Protein AF-A0A850LQ12-F1 (afdb_monomer_lite)

Structure (mmCIF, N/CA/C/O backbone):
data_AF-A0A850LQ12-F1
#
_entry.id   AF-A0A850LQ12-F1
#
loop_
_atom_site.group_PDB
_atom_site.id
_atom_site.type_symbol
_atom_site.label_atom_id
_atom_site.label_alt_id
_atom_site.label_comp_id
_atom_site.label_asym_id
_atom_site.label_entity_id
_atom_site.label_seq_id
_atom_site.pdbx_PDB_ins_code
_atom_site.Cartn_x
_atom_site.Cartn_y
_atom_site.Cartn_z
_atom_site.occupancy
_atom_site.B_iso_or_equiv
_atom_site.auth_seq_id
_atom_site.auth_comp_id
_atom_site.auth_asym_id
_atom_site.auth_atom_id
_atom_site.pdbx_PDB_model_num
ATOM 1 N N . MET A 1 1 ? -39.547 5.601 3.102 1.00 46.53 1 MET A N 1
ATOM 2 C CA . MET A 1 1 ? -39.162 6.996 2.769 1.00 46.53 1 MET A CA 1
ATOM 3 C C . MET A 1 1 ? -38.960 7.882 4.004 1.00 46.53 1 MET A C 1
ATOM 5 O O . MET A 1 1 ? -38.100 8.750 3.946 1.00 46.53 1 MET A O 1
ATOM 9 N N . SER A 1 2 ? -39.675 7.663 5.118 1.00 50.72 2 SER A N 1
ATOM 10 C CA . SER A 1 2 ? -39.454 8.388 6.385 1.00 50.72 2 SER A CA 1
ATOM 11 C C . SER A 1 2 ? -38.093 8.090 7.036 1.00 50.72 2 SER A C 1
ATOM 13 O O . SER A 1 2 ? -37.405 9.033 7.410 1.00 50.72 2 SER A O 1
ATOM 15 N N . SER A 1 3 ? -37.638 6.827 7.055 1.00 48.47 3 SER A N 1
ATOM 16 C CA . SER A 1 3 ? -36.372 6.465 7.727 1.00 48.47 3 SER A CA 1
ATOM 17 C C . SER A 1 3 ? -35.117 7.021 7.042 1.00 48.47 3 SER A C 1
ATOM 19 O O . SER A 1 3 ? -34.175 7.420 7.711 1.00 48.47 3 SER A O 1
ATOM 21 N N . ILE A 1 4 ? -35.114 7.132 5.708 1.00 43.56 4 ILE A N 1
ATOM 22 C CA . ILE A 1 4 ? -33.992 7.718 4.947 1.00 43.56 4 ILE A CA 1
ATOM 23 C C . ILE A 1 4 ? -33.877 9.220 5.234 1.00 43.56 4 ILE A C 1
ATOM 25 O O . ILE A 1 4 ? -32.777 9.766 5.316 1.00 43.56 4 ILE A O 1
ATOM 29 N N . ARG A 1 5 ? -35.018 9.898 5.411 1.00 48.81 5 ARG A N 1
ATOM 30 C CA . ARG A 1 5 ? -35.069 11.335 5.694 1.00 48.81 5 ARG A CA 1
ATOM 31 C C . ARG A 1 5 ? -34.611 11.647 7.122 1.00 48.81 5 ARG A C 1
ATOM 33 O O . ARG A 1 5 ? -33.941 12.657 7.317 1.00 48.81 5 ARG A O 1
ATOM 40 N N . GLU A 1 6 ? -34.908 10.763 8.075 1.00 53.16 6 GLU A N 1
ATOM 41 C CA . GLU A 1 6 ? -34.332 10.792 9.425 1.00 53.16 6 GLU A CA 1
ATOM 42 C C . GLU A 1 6 ? -32.831 10.493 9.411 1.00 53.16 6 GLU A C 1
ATOM 44 O O . GLU A 1 6 ? -32.063 11.286 9.939 1.00 53.16 6 GLU A O 1
ATOM 49 N N . SER A 1 7 ? -32.368 9.445 8.721 1.00 45.75 7 SER A N 1
ATOM 50 C CA . SER A 1 7 ? -30.928 9.159 8.626 1.00 45.75 7 SER A CA 1
ATOM 51 C C . SER A 1 7 ? -30.135 10.311 7.997 1.00 45.75 7 SER A C 1
ATOM 53 O O . SER A 1 7 ? -29.039 10.617 8.459 1.00 45.75 7 SER A O 1
ATOM 55 N N . LEU A 1 8 ? -30.690 11.003 6.993 1.00 45.59 8 LEU A N 1
ATOM 56 C CA . LEU A 1 8 ? -30.070 12.178 6.366 1.00 45.59 8 LEU A CA 1
ATOM 57 C C . LEU A 1 8 ? -30.054 13.414 7.276 1.00 45.59 8 LEU A C 1
ATOM 59 O O . LEU A 1 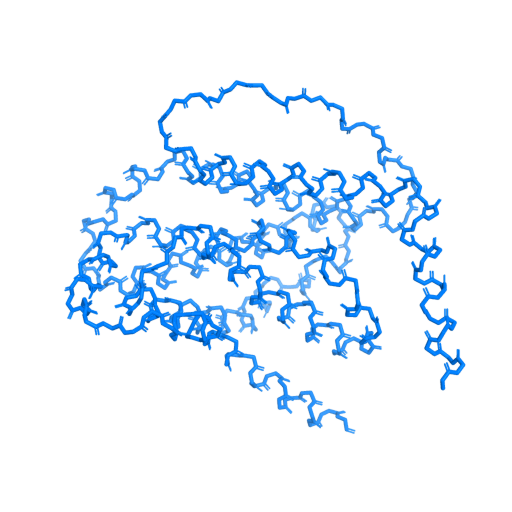8 ? -29.091 14.182 7.236 1.00 45.59 8 LEU A O 1
ATOM 63 N N . SER A 1 9 ? -31.086 13.629 8.097 1.00 50.41 9 SER A N 1
ATOM 64 C CA . SER A 1 9 ? -31.114 14.747 9.048 1.00 50.41 9 SER A CA 1
ATOM 65 C C . SER A 1 9 ? -30.176 14.497 10.233 1.00 50.41 9 SER A C 1
ATOM 67 O O . SER A 1 9 ? -29.461 15.415 10.645 1.00 50.41 9 SER A O 1
ATOM 69 N N . THR A 1 10 ? -30.068 13.249 10.702 1.00 50.94 10 THR A N 1
ATOM 70 C CA . THR A 1 10 ? -29.053 12.817 11.670 1.00 50.94 10 THR A CA 1
ATOM 71 C C . THR A 1 10 ? -27.647 12.973 11.093 1.00 50.94 10 THR A C 1
ATOM 73 O O . THR A 1 10 ? -26.788 13.534 11.765 1.00 50.94 10 THR A O 1
ATOM 76 N N . LEU A 1 11 ? -27.412 12.597 9.828 1.00 44.34 11 LEU A N 1
ATOM 77 C CA . LEU A 1 11 ? -26.125 12.810 9.154 1.00 44.34 11 LEU A CA 1
ATOM 78 C C . LEU A 1 11 ? -25.769 14.291 9.047 1.00 44.34 11 LEU A C 1
ATOM 80 O O . LEU A 1 11 ? -24.647 14.671 9.356 1.00 44.34 11 LEU A O 1
ATOM 84 N N . LYS A 1 12 ? -26.717 15.145 8.653 1.00 49.78 12 LYS A N 1
ATOM 85 C CA . LYS A 1 12 ? -26.485 16.590 8.536 1.00 49.78 12 LYS A CA 1
ATOM 86 C C . LYS A 1 12 ? -26.134 17.211 9.892 1.00 49.78 12 LYS A C 1
ATOM 88 O O . LYS A 1 12 ? -25.220 18.032 9.968 1.00 49.78 12 LYS A O 1
ATOM 93 N N . ASN A 1 13 ? -26.792 16.765 10.962 1.00 52.56 13 ASN A N 1
ATOM 94 C CA . ASN A 1 13 ? -26.479 17.181 12.326 1.00 52.56 13 ASN A CA 1
ATOM 95 C C . ASN A 1 13 ? -25.136 16.612 12.814 1.00 52.56 13 ASN A C 1
ATOM 97 O O . ASN A 1 13 ? -24.391 17.329 13.469 1.00 52.56 13 ASN A O 1
ATOM 101 N N . VAL A 1 14 ? -24.752 15.390 12.446 1.00 50.22 14 VAL A N 1
ATOM 102 C CA . VAL A 1 14 ? -23.438 14.815 12.791 1.00 50.22 14 VAL A CA 1
ATOM 103 C C . VAL A 1 14 ? -22.295 15.502 12.025 1.00 50.22 14 VAL A C 1
ATOM 105 O O . VAL A 1 14 ? -21.273 15.832 12.623 1.00 50.22 14 VAL A O 1
ATOM 108 N N . PHE A 1 15 ? -22.481 15.799 10.735 1.00 41.31 15 PHE A N 1
ATOM 109 C CA . PHE A 1 15 ? -21.446 16.369 9.861 1.00 41.31 15 PHE A CA 1
ATOM 110 C C . PHE A 1 15 ? -21.215 17.872 10.053 1.00 41.31 15 PHE A C 1
ATOM 112 O O . PHE A 1 15 ? -20.077 18.325 9.949 1.00 41.31 15 PHE A O 1
ATOM 119 N N . PHE A 1 16 ? -22.263 18.660 10.320 1.00 48.53 16 PHE A N 1
ATOM 120 C CA . PHE A 1 16 ? -22.156 20.126 10.314 1.00 48.53 16 PHE A CA 1
ATOM 121 C C . PHE A 1 16 ? -22.336 20.798 11.680 1.00 48.53 16 PHE A C 1
ATOM 123 O O . PHE A 1 16 ? -22.064 21.997 11.780 1.00 48.53 16 PHE A O 1
ATOM 130 N N . SER A 1 17 ? -22.741 20.075 12.733 1.00 44.84 17 SER A N 1
ATOM 131 C CA . SER A 1 17 ? -22.976 20.700 14.048 1.00 44.84 17 SER A CA 1
ATOM 132 C C . SER A 1 17 ? -21.768 20.693 14.983 1.00 44.84 17 SER A C 1
ATOM 134 O O . SER A 1 17 ? -21.677 21.556 15.853 1.00 44.84 17 SER A O 1
ATOM 136 N N . THR A 1 18 ? -20.809 19.775 14.813 1.00 53.34 18 THR A N 1
ATOM 137 C CA . THR A 1 18 ? -19.701 19.647 15.768 1.00 53.34 18 THR A CA 1
ATOM 138 C C . THR A 1 18 ? -18.396 20.211 15.216 1.00 53.34 18 THR A C 1
ATOM 140 O O . THR A 1 18 ? -17.877 19.802 14.179 1.00 53.34 18 THR A O 1
ATOM 143 N N . TRP A 1 19 ? -17.822 21.151 15.967 1.00 53.59 19 TRP A N 1
ATOM 144 C CA . TRP A 1 19 ? -16.499 21.749 15.747 1.00 53.59 19 TRP A CA 1
ATOM 145 C C . TRP A 1 19 ? -15.396 20.705 15.463 1.00 53.59 19 TRP A C 1
ATOM 147 O O . TRP A 1 19 ? -14.498 20.942 14.660 1.00 53.59 19 TRP A O 1
ATOM 157 N N . LYS A 1 20 ? -15.533 19.504 16.043 1.00 46.72 20 LYS A N 1
ATOM 158 C CA . LYS A 1 20 ? -14.639 18.347 15.875 1.00 46.72 20 LYS A CA 1
ATOM 159 C C . LYS A 1 20 ? -14.544 17.853 14.420 1.00 46.72 20 LYS A C 1
ATOM 161 O O . LYS A 1 20 ? -13.446 17.569 13.953 1.00 46.72 20 LYS A O 1
ATOM 166 N N . MET A 1 21 ? -15.655 17.826 13.679 1.00 49.28 21 MET A N 1
ATOM 167 C CA . MET A 1 21 ? -15.676 17.397 12.271 1.00 49.28 21 MET A CA 1
ATOM 168 C C . MET A 1 21 ? -15.053 18.430 11.326 1.00 49.28 21 MET A C 1
ATOM 170 O O . MET A 1 21 ? -14.393 18.062 10.361 1.00 49.28 21 MET A O 1
ATOM 174 N N . LYS A 1 22 ? -15.186 19.729 11.630 1.00 52.84 22 LYS A N 1
ATOM 175 C CA . LYS A 1 22 ? -14.524 20.794 10.854 1.00 52.84 22 LYS A CA 1
ATOM 176 C C . LYS A 1 22 ? -13.000 20.715 10.977 1.00 52.84 22 LYS A C 1
ATOM 178 O O . LYS A 1 22 ? -12.302 20.881 9.983 1.00 52.84 22 LYS A O 1
ATOM 183 N N . ILE A 1 23 ? -12.500 20.414 12.176 1.00 55.78 23 ILE A N 1
ATOM 184 C CA . ILE A 1 23 ? -11.066 20.225 12.436 1.00 55.78 23 ILE A CA 1
ATOM 185 C C . ILE A 1 23 ? -10.541 18.960 11.755 1.00 55.78 23 ILE A C 1
ATOM 187 O O . ILE A 1 23 ? -9.481 19.014 11.140 1.00 55.78 23 ILE A O 1
ATOM 191 N N . PHE A 1 24 ? -11.278 17.848 11.817 1.00 48.53 24 PHE A N 1
ATOM 192 C CA . PHE A 1 24 ? -10.888 16.616 11.130 1.00 48.53 24 PHE A CA 1
ATOM 193 C C . PHE A 1 24 ? -10.802 16.819 9.613 1.00 48.53 24 PHE A C 1
ATOM 195 O O . PHE A 1 24 ? -9.782 16.491 9.019 1.00 48.53 24 PHE A O 1
ATOM 202 N N . SER A 1 25 ? -11.804 17.453 8.996 1.00 47.78 25 SER A N 1
ATOM 203 C CA . SER A 1 25 ? -11.773 17.782 7.565 1.00 47.78 25 SER A CA 1
ATOM 204 C C . SER A 1 25 ? -10.615 18.713 7.201 1.00 47.78 25 SER A C 1
ATOM 206 O O . SER A 1 25 ? -9.985 18.520 6.167 1.00 47.78 25 SER A O 1
ATOM 208 N N . LEU A 1 26 ? -10.291 19.695 8.048 1.00 56.06 26 LEU A N 1
ATOM 209 C CA . LEU A 1 26 ? -9.141 20.577 7.836 1.00 56.06 26 LEU A CA 1
ATOM 210 C C . LEU A 1 26 ? -7.810 19.818 7.947 1.00 56.06 26 LEU A C 1
ATOM 212 O O . LEU A 1 26 ? -6.939 19.994 7.101 1.00 56.06 26 LEU A O 1
ATOM 216 N N . TRP A 1 27 ? -7.663 18.944 8.946 1.00 66.69 27 TRP A N 1
ATOM 217 C CA . TRP A 1 27 ? -6.488 18.083 9.103 1.00 66.69 27 TRP A CA 1
ATOM 218 C C . TRP A 1 27 ? -6.315 17.142 7.914 1.00 66.69 27 TRP A C 1
ATOM 220 O O . TRP A 1 27 ? -5.212 16.991 7.405 1.00 66.69 27 TRP A O 1
ATOM 230 N N . LEU A 1 28 ? -7.413 16.564 7.437 1.00 52.56 28 LEU A N 1
ATOM 231 C CA . LEU A 1 28 ? -7.446 15.672 6.289 1.00 52.56 28 LEU A CA 1
ATOM 232 C C . LEU A 1 28 ? -7.032 16.396 5.004 1.00 52.56 28 LEU A C 1
ATOM 234 O O . LEU A 1 28 ? -6.224 15.879 4.241 1.00 52.56 28 LEU A O 1
ATOM 238 N N . ILE A 1 29 ? -7.528 17.622 4.800 1.00 55.31 29 ILE A N 1
ATOM 239 C CA . ILE A 1 29 ? -7.107 18.495 3.698 1.00 55.31 29 ILE A CA 1
ATOM 240 C C . ILE A 1 29 ? -5.612 18.790 3.803 1.00 55.31 29 ILE A C 1
ATOM 242 O O . ILE A 1 29 ? -4.920 18.703 2.798 1.00 55.31 29 ILE A O 1
ATOM 246 N N . ILE A 1 30 ? -5.096 19.085 4.998 1.00 59.56 30 ILE A N 1
ATOM 247 C CA . ILE A 1 30 ? -3.666 19.341 5.216 1.00 59.56 30 ILE A CA 1
ATOM 248 C C . ILE A 1 30 ? -2.834 18.078 4.974 1.00 59.56 30 ILE A C 1
ATOM 250 O O . ILE A 1 30 ? -1.793 18.168 4.339 1.00 59.56 30 ILE A O 1
ATOM 254 N N . ALA A 1 31 ? -3.276 16.904 5.423 1.00 54.91 31 ALA A N 1
ATOM 255 C CA . ALA A 1 31 ? -2.556 15.646 5.244 1.00 54.91 31 ALA A CA 1
ATOM 256 C C . ALA A 1 31 ? -2.510 15.226 3.765 1.00 54.91 31 ALA A C 1
ATOM 258 O O . ALA A 1 31 ? -1.438 14.913 3.253 1.00 54.91 31 ALA A O 1
ATOM 259 N N . VAL A 1 32 ? -3.638 15.338 3.054 1.00 52.44 32 VAL A N 1
ATOM 260 C CA . VAL A 1 32 ? -3.708 15.156 1.595 1.00 52.44 32 VAL A CA 1
ATOM 261 C C . VAL A 1 32 ? -2.850 16.193 0.882 1.00 52.44 32 VAL A C 1
ATOM 263 O O . VAL A 1 32 ? -2.134 15.854 -0.051 1.00 52.44 32 VAL A O 1
ATOM 266 N N . PHE A 1 33 ? -2.882 17.454 1.316 1.00 52.91 33 PHE A N 1
ATOM 267 C CA . PHE A 1 33 ? -2.075 18.518 0.725 1.00 52.91 33 PHE A CA 1
ATOM 268 C C . PHE A 1 33 ? -0.578 18.286 0.950 1.00 52.91 33 PHE A C 1
ATOM 270 O O . PHE A 1 33 ? 0.205 18.474 0.028 1.00 52.91 33 PHE A O 1
ATOM 277 N N . LEU A 1 34 ? -0.171 17.805 2.125 1.00 53.19 34 LEU A N 1
ATOM 278 C CA . LEU A 1 34 ? 1.209 17.421 2.419 1.00 53.19 34 LEU A CA 1
ATOM 279 C C . LEU A 1 34 ? 1.651 16.219 1.577 1.00 53.19 34 LEU A C 1
ATOM 281 O O . LEU A 1 34 ? 2.758 16.231 1.049 1.00 53.19 34 LEU A O 1
ATOM 285 N N . GLU A 1 35 ? 0.797 15.215 1.388 1.00 51.28 35 GLU A N 1
ATOM 286 C CA . GLU A 1 35 ? 1.100 14.060 0.539 1.00 51.28 35 GLU A CA 1
ATOM 287 C C . GLU A 1 35 ? 1.171 14.450 -0.948 1.00 51.28 35 GLU A C 1
ATOM 289 O O . GLU A 1 35 ? 2.097 14.052 -1.654 1.00 51.28 35 GLU A O 1
ATOM 294 N N . VAL A 1 36 ? 0.276 15.326 -1.413 1.00 47.69 36 VAL A N 1
ATOM 295 C CA . VAL A 1 36 ? 0.314 15.918 -2.760 1.00 47.69 36 VAL A CA 1
ATOM 296 C C . VAL A 1 36 ? 1.546 16.805 -2.948 1.00 47.69 36 VAL A C 1
ATOM 298 O O . VAL A 1 36 ? 2.147 16.763 -4.017 1.00 47.69 36 VAL A O 1
ATOM 301 N N . LEU A 1 37 ? 1.981 17.555 -1.932 1.00 50.53 37 LEU A N 1
ATOM 302 C CA . LEU A 1 37 ? 3.234 18.315 -1.967 1.00 50.53 37 LEU A CA 1
ATOM 303 C C . LEU A 1 37 ? 4.456 17.389 -2.022 1.00 50.53 37 LEU A C 1
ATOM 305 O O . LEU A 1 37 ? 5.389 17.660 -2.771 1.00 50.53 37 LEU A O 1
ATOM 309 N N . ILE A 1 38 ? 4.446 16.273 -1.288 1.00 51.00 38 ILE A N 1
ATOM 310 C CA . ILE A 1 38 ? 5.526 15.273 -1.308 1.00 51.00 38 ILE A CA 1
ATOM 311 C C . ILE A 1 38 ? 5.607 14.578 -2.676 1.00 51.00 38 ILE A C 1
ATOM 313 O O . ILE A 1 38 ? 6.704 14.393 -3.203 1.00 51.00 38 ILE A O 1
ATOM 317 N N . ILE A 1 39 ? 4.465 14.226 -3.273 1.00 48.12 39 ILE A N 1
ATOM 318 C CA . ILE A 1 39 ? 4.391 13.543 -4.575 1.00 48.12 39 ILE A CA 1
ATOM 319 C C . ILE A 1 39 ? 4.601 14.524 -5.748 1.00 48.12 39 ILE A C 1
ATOM 321 O O . ILE A 1 39 ? 5.158 14.144 -6.778 1.00 48.12 39 ILE A O 1
ATOM 325 N N . GLY A 1 40 ? 4.181 15.782 -5.598 1.00 39.09 40 GLY A N 1
ATOM 326 C CA . GLY A 1 40 ? 4.247 16.845 -6.606 1.00 39.09 40 GLY A CA 1
ATOM 327 C C . GLY A 1 40 ? 5.556 17.641 -6.631 1.00 39.09 40 GLY A C 1
ATOM 328 O O . GLY A 1 40 ? 5.764 18.427 -7.552 1.00 39.09 40 GLY A O 1
ATOM 329 N N . ALA A 1 41 ? 6.460 17.429 -5.671 1.00 42.34 41 ALA A N 1
ATOM 330 C CA . ALA A 1 41 ? 7.747 18.118 -5.587 1.00 42.34 41 ALA A CA 1
ATOM 331 C C . ALA A 1 41 ? 8.765 17.621 -6.634 1.00 42.34 41 ALA A C 1
ATOM 333 O O . ALA A 1 41 ? 9.802 17.026 -6.319 1.00 42.34 41 ALA A O 1
ATOM 334 N N . SER A 1 42 ? 8.497 17.911 -7.908 1.00 40.62 42 SER A N 1
ATOM 335 C CA . SER A 1 42 ? 9.557 18.125 -8.888 1.00 40.62 42 SER A CA 1
ATOM 336 C C . SER A 1 42 ? 10.189 19.491 -8.600 1.00 40.62 42 SER A C 1
ATOM 338 O O . SER A 1 42 ? 9.480 20.487 -8.572 1.00 40.62 42 SER A O 1
ATOM 340 N N . ARG A 1 43 ? 11.500 19.481 -8.331 1.00 45.34 43 ARG A N 1
ATOM 341 C CA . ARG A 1 43 ? 12.445 20.603 -8.152 1.00 45.34 43 ARG A CA 1
ATOM 342 C C . ARG A 1 43 ? 11.865 22.021 -7.954 1.00 45.34 43 ARG A C 1
ATOM 344 O O . ARG A 1 43 ? 11.419 22.652 -8.902 1.00 45.34 43 ARG A O 1
ATOM 351 N N . ASN A 1 44 ? 12.189 22.543 -6.768 1.00 37.72 44 ASN A N 1
ATOM 352 C CA . ASN A 1 44 ? 12.182 23.937 -6.313 1.00 37.72 44 ASN A CA 1
ATOM 353 C C . ASN A 1 44 ? 10.860 24.436 -5.720 1.00 37.72 44 ASN A C 1
ATOM 355 O O . ASN A 1 44 ? 9.806 24.305 -6.316 1.00 37.72 44 ASN A O 1
ATOM 359 N N . GLU A 1 45 ? 11.003 25.051 -4.541 1.00 36.31 45 GLU A N 1
ATOM 360 C CA . GLU A 1 45 ? 9.970 25.658 -3.689 1.00 36.31 45 GLU A CA 1
ATOM 361 C C . GLU A 1 45 ? 9.230 24.699 -2.741 1.00 36.31 45 GLU A C 1
ATOM 363 O O . GLU A 1 45 ? 8.092 24.297 -2.951 1.00 36.31 45 GLU A O 1
ATOM 368 N N . ILE A 1 46 ? 9.883 24.387 -1.615 1.00 34.81 46 ILE A N 1
ATOM 369 C CA . ILE A 1 46 ? 9.200 23.916 -0.404 1.00 34.81 46 ILE A CA 1
ATOM 370 C C . ILE A 1 46 ? 9.655 24.811 0.746 1.00 34.81 46 ILE A C 1
ATOM 372 O O . ILE A 1 46 ? 10.757 24.646 1.272 1.00 34.81 46 ILE A O 1
ATOM 376 N N . PHE A 1 47 ? 8.811 25.767 1.133 1.00 29.67 47 PHE A N 1
ATOM 377 C CA . PHE A 1 47 ? 8.980 26.506 2.379 1.00 29.67 47 PHE A CA 1
ATOM 378 C C . PHE A 1 47 ? 7.648 26.642 3.129 1.00 29.67 47 PHE A C 1
ATOM 380 O O . PHE A 1 47 ? 6.669 27.153 2.600 1.00 29.67 47 PHE A O 1
ATOM 387 N N . ILE A 1 48 ? 7.714 26.186 4.384 1.00 33.44 48 ILE A N 1
ATOM 388 C CA . ILE A 1 48 ? 6.852 26.396 5.558 1.00 33.44 48 ILE A CA 1
ATOM 389 C C . ILE A 1 48 ? 5.404 25.887 5.519 1.00 33.44 48 ILE A C 1
ATOM 391 O O . ILE A 1 48 ? 4.552 26.339 4.764 1.00 33.44 48 ILE A O 1
ATOM 395 N N . GLY A 1 49 ? 5.111 25.064 6.532 1.00 26.36 49 GLY A N 1
ATOM 396 C CA . GLY A 1 49 ? 3.763 24.811 7.027 1.00 26.36 49 GLY A CA 1
ATOM 397 C C . GLY A 1 49 ? 3.736 24.031 8.343 1.00 26.36 49 GLY A C 1
ATOM 398 O O . GLY A 1 49 ? 3.056 23.017 8.430 1.00 26.36 49 GLY A O 1
ATOM 399 N N . PHE A 1 50 ? 4.491 24.463 9.359 1.00 35.25 50 PHE A N 1
ATOM 400 C CA . PHE A 1 50 ? 4.283 24.026 10.749 1.00 35.25 50 PHE A CA 1
ATOM 401 C C . PHE A 1 50 ? 3.299 25.001 11.413 1.00 35.25 50 PHE A C 1
ATOM 403 O O . PHE A 1 50 ? 3.494 26.202 11.243 1.00 35.25 50 PHE A O 1
ATOM 410 N N . VAL A 1 51 ? 2.293 24.506 12.160 1.00 28.69 51 VAL A N 1
ATOM 411 C CA . VAL A 1 51 ? 1.801 25.031 13.465 1.00 28.69 51 VAL A CA 1
ATOM 412 C C . VAL A 1 51 ? 0.434 24.431 13.878 1.00 28.69 51 VAL A C 1
ATOM 414 O O . VAL A 1 51 ? -0.521 24.401 13.110 1.00 28.69 51 VAL A O 1
ATOM 417 N N . ASN A 1 52 ? 0.382 24.068 15.171 1.00 31.78 52 ASN A N 1
ATOM 418 C CA . ASN A 1 52 ? -0.746 23.794 16.084 1.00 31.78 52 ASN A CA 1
ATOM 419 C C . ASN A 1 52 ? -1.434 22.419 16.080 1.00 31.78 52 ASN A C 1
ATOM 421 O O . ASN A 1 52 ? -2.554 22.244 15.610 1.00 31.78 52 ASN A O 1
ATOM 425 N N . PHE A 1 53 ? -0.795 21.479 16.789 1.00 38.75 53 PHE A N 1
ATOM 426 C CA . PHE A 1 53 ? -1.246 20.101 17.001 1.00 38.75 53 PHE A CA 1
ATOM 427 C C . PHE A 1 53 ? -1.546 19.747 18.480 1.00 38.75 53 PHE A C 1
ATOM 429 O O . PHE A 1 53 ? -1.293 18.633 18.918 1.00 38.75 53 PHE A O 1
ATOM 436 N N . ASN A 1 54 ? -2.075 20.681 19.281 1.00 28.47 54 ASN A N 1
ATOM 437 C CA . ASN A 1 54 ? -2.262 20.478 20.735 1.00 28.47 54 ASN A CA 1
ATOM 438 C C . ASN A 1 54 ? -3.724 20.408 21.226 1.00 28.47 54 ASN A C 1
ATOM 440 O O . ASN A 1 54 ? -3.966 20.510 22.424 1.00 28.47 54 ASN A O 1
ATOM 444 N N . PHE A 1 55 ? -4.723 20.212 20.357 1.00 32.00 55 PHE A N 1
ATOM 445 C CA . PHE A 1 55 ? -6.135 20.381 20.760 1.00 32.00 55 PHE A CA 1
ATOM 446 C C . PHE A 1 55 ? -6.992 19.095 20.861 1.00 32.00 55 PHE A C 1
ATOM 448 O O . PHE A 1 55 ? -8.199 19.189 21.057 1.00 32.00 55 PHE A O 1
ATOM 455 N N . VAL A 1 56 ? -6.420 17.886 20.756 1.00 36.16 56 VAL A N 1
ATOM 456 C CA . VAL A 1 56 ? -7.215 16.631 20.620 1.00 36.16 56 VAL A CA 1
ATOM 457 C C . VAL A 1 56 ? -7.201 15.716 21.870 1.00 36.16 56 VAL A C 1
ATOM 459 O O . VAL A 1 56 ? -7.919 14.721 21.926 1.00 36.16 56 VAL A O 1
ATOM 462 N N . ILE A 1 57 ? -6.484 16.067 22.946 1.00 37.03 57 ILE A N 1
ATOM 463 C CA . ILE A 1 57 ? -6.251 15.175 24.110 1.00 37.03 57 ILE A CA 1
ATOM 464 C C . ILE A 1 57 ? -7.321 15.287 25.225 1.00 37.03 57 ILE A C 1
ATOM 466 O O . ILE A 1 57 ? -6.992 15.472 26.390 1.00 37.03 57 ILE A O 1
ATOM 470 N N . LYS A 1 58 ? -8.626 15.154 24.947 1.00 34.28 58 LYS A N 1
ATOM 471 C CA . LYS A 1 58 ? -9.596 14.952 26.055 1.00 34.28 58 LYS A CA 1
ATOM 472 C C . LYS A 1 58 ? -10.857 14.148 25.694 1.00 34.28 58 LYS A C 1
ATOM 474 O O . LYS A 1 58 ? -11.750 14.729 25.108 1.00 34.28 58 LYS A O 1
ATOM 479 N N . GLU A 1 59 ? -10.884 12.835 25.977 1.00 37.88 59 GLU A N 1
ATOM 480 C CA . GLU A 1 59 ? -12.042 11.932 26.210 1.00 37.88 59 GLU A CA 1
ATOM 481 C C . GLU A 1 59 ? -11.595 10.442 26.231 1.00 37.88 59 GLU A C 1
ATOM 483 O O . GLU A 1 59 ? -11.612 9.706 25.240 1.00 37.88 59 GLU A O 1
ATOM 488 N N . ILE A 1 60 ? -11.151 9.993 27.405 1.00 44.72 60 ILE A N 1
ATOM 489 C CA . ILE A 1 60 ? -10.315 8.805 27.629 1.00 44.72 60 ILE A CA 1
ATOM 490 C C . ILE A 1 60 ? -11.173 7.547 27.861 1.00 44.72 60 ILE A C 1
ATOM 492 O O . ILE A 1 60 ? -11.556 7.230 28.983 1.00 44.72 60 ILE A O 1
ATOM 496 N N . LYS A 1 61 ? -11.486 6.836 26.771 1.00 38.75 61 LYS A N 1
ATOM 497 C CA . LYS A 1 61 ? -11.573 5.354 26.699 1.00 38.75 61 LYS A CA 1
ATOM 498 C C . LYS A 1 61 ? -11.672 4.863 25.247 1.00 38.75 61 LYS A C 1
ATOM 500 O O . LYS A 1 61 ? -11.090 3.844 24.914 1.00 38.75 61 LYS A O 1
ATOM 505 N N . ASN A 1 62 ? -12.298 5.662 24.374 1.00 50.91 62 ASN A N 1
ATOM 506 C CA . ASN A 1 62 ? -12.235 5.532 22.905 1.00 50.91 62 ASN A CA 1
ATOM 507 C C . ASN A 1 62 ? -11.042 6.293 22.281 1.00 50.91 62 ASN A C 1
ATOM 509 O O . ASN A 1 62 ? -10.781 6.173 21.088 1.00 50.91 62 ASN A O 1
ATOM 513 N N . GLN A 1 63 ? -10.313 7.077 23.084 1.00 55.91 63 GLN A N 1
ATOM 514 C CA . GLN A 1 63 ? -9.167 7.876 22.648 1.00 55.91 63 GLN A CA 1
ATOM 515 C C . GLN A 1 63 ? -7.901 7.082 22.399 1.00 55.91 63 GLN A C 1
ATOM 517 O O . GLN A 1 63 ? -7.139 7.457 21.517 1.00 55.91 63 GLN A O 1
ATOM 522 N N . THR A 1 64 ? -7.644 6.029 23.173 1.00 66.69 64 THR A N 1
ATOM 523 C CA . THR A 1 64 ? -6.367 5.323 23.057 1.00 66.69 64 THR A CA 1
ATOM 524 C C . THR A 1 64 ? -6.282 4.635 21.702 1.00 66.69 64 THR A C 1
ATOM 526 O O . THR A 1 64 ? -5.310 4.848 20.997 1.00 66.69 64 THR A O 1
ATOM 529 N N . ASN A 1 65 ? -7.344 3.957 21.255 1.00 68.94 65 ASN A N 1
ATOM 530 C CA . ASN A 1 65 ? -7.376 3.353 19.920 1.00 68.94 65 ASN A CA 1
ATOM 531 C C . ASN A 1 65 ? -7.269 4.405 18.806 1.00 68.94 65 ASN A C 1
ATOM 533 O O . ASN A 1 65 ? -6.526 4.212 17.852 1.00 68.94 65 ASN A O 1
ATOM 537 N N . GLN A 1 66 ? -7.952 5.547 18.940 1.00 69.94 66 GLN A N 1
ATOM 538 C CA . GLN A 1 66 ? -7.848 6.643 17.967 1.00 69.94 66 GLN A CA 1
ATOM 539 C C . GLN A 1 66 ? -6.439 7.246 17.920 1.00 69.94 66 GLN A C 1
ATOM 541 O O . GLN A 1 66 ? -5.934 7.543 16.841 1.00 69.94 66 GLN A O 1
ATOM 546 N N . LEU A 1 67 ? -5.795 7.403 19.078 1.00 73.56 67 LEU A N 1
ATOM 547 C CA . LEU A 1 67 ? -4.422 7.878 19.200 1.00 73.56 67 LEU A CA 1
ATOM 548 C C . LEU A 1 67 ? -3.433 6.867 18.612 1.00 73.56 67 LEU A C 1
ATOM 550 O O . LEU A 1 67 ? -2.525 7.269 17.897 1.00 73.56 67 LEU A O 1
ATOM 554 N N . VAL A 1 68 ? -3.626 5.573 18.869 1.00 83.75 68 VAL A N 1
ATOM 555 C CA . VAL A 1 68 ? -2.800 4.486 18.326 1.00 83.75 68 VAL A CA 1
ATOM 556 C C . VAL A 1 68 ? -2.926 4.450 16.806 1.00 83.75 68 VAL A C 1
ATOM 558 O O . VAL A 1 68 ? -1.903 4.502 16.135 1.00 83.75 68 VAL A O 1
ATOM 561 N N . VAL A 1 69 ? -4.144 4.486 16.247 1.00 80.38 69 VAL A N 1
ATOM 562 C CA . VAL A 1 69 ? -4.358 4.602 14.790 1.00 80.38 69 VAL A CA 1
ATOM 563 C C . VAL A 1 69 ? -3.652 5.840 14.242 1.00 80.38 69 VAL A C 1
ATOM 565 O O . VAL A 1 69 ? -2.910 5.754 13.270 1.00 80.38 69 VAL A O 1
ATOM 568 N N . PHE A 1 70 ? -3.836 6.994 14.881 1.00 80.44 70 PHE A N 1
ATOM 569 C CA . PHE A 1 70 ? -3.218 8.243 14.450 1.00 80.44 70 PHE A CA 1
ATOM 570 C C . PHE A 1 70 ? -1.681 8.178 14.443 1.00 80.44 70 PHE A C 1
ATOM 572 O O . PHE A 1 70 ? -1.049 8.585 13.467 1.00 80.44 70 PHE A O 1
ATOM 579 N N . ILE A 1 71 ? -1.074 7.633 15.501 1.00 82.94 71 ILE A N 1
ATOM 580 C CA . ILE A 1 71 ? 0.376 7.432 15.595 1.00 82.94 71 ILE A CA 1
ATOM 581 C C . ILE A 1 71 ? 0.849 6.464 14.509 1.00 82.94 71 ILE A C 1
ATOM 583 O O . ILE A 1 71 ? 1.830 6.762 13.833 1.00 82.94 71 ILE A O 1
ATOM 587 N N . SER A 1 72 ? 0.142 5.355 14.285 1.00 89.12 72 SER A N 1
ATOM 588 C CA . SER A 1 72 ? 0.461 4.395 13.224 1.00 89.12 72 SER A CA 1
ATOM 589 C C . SER A 1 72 ? 0.440 5.043 11.839 1.00 89.12 72 SER A C 1
ATOM 591 O O . SER A 1 72 ? 1.374 4.862 11.059 1.00 89.12 72 SER A O 1
ATOM 593 N N . VAL A 1 73 ? -0.567 5.873 11.550 1.00 86.12 73 VAL A N 1
ATOM 594 C CA . VAL A 1 73 ? -0.669 6.627 10.289 1.00 86.12 73 VAL A CA 1
ATOM 595 C C . VAL A 1 73 ? 0.501 7.597 10.131 1.00 86.12 73 VAL A C 1
ATOM 597 O O . VAL A 1 73 ? 1.121 7.637 9.068 1.00 86.12 73 VAL A O 1
ATOM 600 N N . ILE A 1 74 ? 0.863 8.337 11.187 1.00 83.19 74 ILE A N 1
ATOM 601 C CA . ILE A 1 74 ? 2.053 9.201 11.173 1.00 83.19 74 ILE A CA 1
ATOM 602 C C . ILE A 1 74 ? 3.313 8.383 10.896 1.00 83.19 74 ILE A C 1
ATOM 604 O O . ILE A 1 74 ? 4.134 8.797 10.082 1.00 83.19 74 ILE A O 1
ATOM 608 N N . LEU A 1 75 ? 3.492 7.239 11.555 1.00 89.19 75 LEU A N 1
ATOM 609 C CA . LEU A 1 75 ? 4.668 6.396 11.359 1.00 89.19 75 LEU A CA 1
ATOM 610 C C . LEU A 1 75 ? 4.735 5.837 9.933 1.00 89.19 75 LEU A C 1
ATOM 612 O O . LEU A 1 75 ? 5.829 5.769 9.371 1.00 89.19 75 LEU A O 1
ATOM 616 N N . CYS A 1 76 ? 3.599 5.519 9.311 1.00 89.56 76 CYS A N 1
ATOM 617 C CA . CYS A 1 76 ? 3.536 5.157 7.892 1.00 89.56 76 CYS A CA 1
ATOM 618 C C . CYS A 1 76 ? 3.952 6.335 6.995 1.00 89.56 76 CYS A C 1
ATOM 620 O O . CYS A 1 76 ? 4.813 6.173 6.129 1.00 89.56 76 CYS A O 1
ATOM 622 N N . ALA A 1 77 ? 3.440 7.542 7.255 1.00 83.50 77 ALA A N 1
ATOM 623 C CA . ALA A 1 77 ? 3.823 8.746 6.515 1.00 83.50 77 ALA A CA 1
ATOM 624 C C . ALA A 1 77 ? 5.321 9.078 6.669 1.00 83.50 77 ALA A C 1
ATOM 626 O O . ALA A 1 77 ? 6.006 9.367 5.686 1.00 83.50 77 ALA A O 1
ATOM 627 N N . ILE A 1 78 ? 5.862 8.975 7.889 1.00 84.44 78 ILE A N 1
ATOM 628 C CA . ILE A 1 78 ? 7.297 9.132 8.169 1.00 84.44 78 ILE A CA 1
ATOM 629 C C . ILE A 1 78 ? 8.098 8.054 7.438 1.00 84.44 78 ILE A C 1
ATOM 631 O O . ILE A 1 78 ? 9.132 8.362 6.849 1.00 84.44 78 ILE A O 1
ATOM 635 N N . SER A 1 79 ? 7.625 6.806 7.423 1.00 90.94 79 SER A N 1
ATOM 636 C CA . SER A 1 79 ? 8.278 5.716 6.692 1.00 90.94 79 SER A CA 1
ATOM 637 C C . SER A 1 79 ? 8.355 6.026 5.201 1.00 90.94 79 SER A C 1
ATOM 639 O O . SER A 1 79 ? 9.417 5.862 4.597 1.00 90.94 79 SER A O 1
ATOM 641 N N . MET A 1 80 ? 7.269 6.541 4.616 1.00 87.38 80 MET A N 1
ATOM 642 C CA . MET A 1 80 ? 7.233 6.968 3.218 1.00 87.38 80 MET A CA 1
ATOM 643 C C . MET A 1 80 ? 8.187 8.133 2.949 1.00 87.38 80 MET A C 1
ATOM 645 O O . MET A 1 80 ? 8.906 8.116 1.949 1.00 87.38 80 MET A O 1
ATOM 649 N N . LEU A 1 81 ? 8.271 9.107 3.860 1.00 82.88 81 LEU A N 1
ATOM 650 C CA . LEU A 1 81 ? 9.235 10.203 3.770 1.00 82.88 81 LEU A CA 1
ATOM 651 C C . LEU A 1 81 ? 10.682 9.695 3.834 1.00 82.88 81 LEU A C 1
ATOM 653 O O . LEU A 1 81 ? 11.508 10.088 3.012 1.00 82.88 81 LEU A O 1
ATOM 657 N N . ILE A 1 82 ? 10.997 8.794 4.768 1.00 86.69 82 ILE A N 1
ATOM 658 C CA . ILE A 1 82 ? 12.326 8.178 4.878 1.00 86.69 82 ILE A CA 1
ATOM 659 C C . ILE A 1 82 ? 12.660 7.439 3.586 1.00 86.69 82 ILE A C 1
ATOM 661 O O . ILE A 1 82 ? 13.727 7.670 3.019 1.00 86.69 82 ILE A O 1
ATOM 665 N N . PHE A 1 83 ? 11.740 6.604 3.090 1.00 90.75 83 PHE A N 1
ATOM 666 C CA . PHE A 1 83 ? 11.885 5.926 1.805 1.00 90.75 83 PHE A CA 1
ATOM 667 C C . PHE A 1 83 ? 12.170 6.930 0.686 1.00 90.75 83 PHE A C 1
ATOM 669 O O . PHE A 1 83 ? 13.119 6.744 -0.075 1.00 90.75 83 PHE A O 1
ATOM 676 N N . TRP A 1 84 ? 11.396 8.016 0.613 1.00 86.56 84 TRP A N 1
ATOM 677 C CA . TRP A 1 84 ? 11.575 9.057 -0.389 1.00 86.56 84 TRP A CA 1
ATOM 678 C C . TRP A 1 84 ? 12.985 9.642 -0.335 1.00 86.56 84 TRP A C 1
ATOM 680 O O . TRP A 1 84 ? 13.641 9.726 -1.371 1.00 86.56 84 TRP A O 1
ATOM 690 N N . LEU A 1 85 ? 13.496 9.977 0.850 1.00 86.38 85 LEU A N 1
ATOM 691 C CA . LEU A 1 85 ? 14.842 10.532 1.017 1.00 86.38 85 LEU A CA 1
ATOM 692 C C . LEU A 1 85 ? 15.948 9.564 0.570 1.00 86.38 85 LEU A C 1
ATOM 694 O O . LEU A 1 85 ? 16.958 10.002 0.023 1.00 86.38 85 LEU A O 1
ATOM 698 N N . ILE A 1 86 ? 15.763 8.253 0.750 1.00 92.81 86 ILE A N 1
ATOM 699 C CA . ILE A 1 86 ? 16.774 7.239 0.399 1.00 92.81 86 ILE A CA 1
ATOM 700 C C . ILE A 1 86 ? 16.548 6.576 -0.969 1.00 92.81 86 ILE A C 1
ATOM 702 O O . ILE A 1 86 ? 17.367 5.748 -1.385 1.00 92.81 86 ILE A O 1
ATOM 706 N N . ARG A 1 87 ? 15.472 6.931 -1.686 1.00 91.06 87 ARG A N 1
ATOM 707 C CA . ARG A 1 87 ? 15.005 6.220 -2.890 1.00 91.06 87 ARG A CA 1
ATOM 708 C C . ARG A 1 87 ? 16.075 6.085 -3.965 1.00 91.06 87 ARG A C 1
ATOM 710 O O . ARG A 1 87 ? 16.248 5.002 -4.502 1.00 91.06 87 ARG A O 1
ATOM 717 N N . GLU A 1 88 ? 16.858 7.131 -4.232 1.00 90.38 88 GLU A N 1
ATOM 718 C CA . GLU A 1 88 ? 17.881 7.097 -5.287 1.00 90.38 88 GLU A CA 1
ATOM 719 C C . GLU A 1 88 ? 18.984 6.075 -4.998 1.00 90.38 88 GLU A C 1
ATOM 721 O O . GLU A 1 88 ? 19.455 5.374 -5.898 1.00 90.38 88 GLU A O 1
ATOM 726 N N . LYS A 1 89 ? 19.391 5.969 -3.727 1.00 94.50 89 LYS A N 1
ATOM 727 C CA . LYS A 1 89 ? 20.377 4.979 -3.287 1.00 94.50 89 LYS A CA 1
ATOM 728 C C . LYS A 1 89 ? 19.806 3.569 -3.426 1.00 94.50 89 LYS A C 1
ATOM 730 O O . LYS A 1 89 ? 20.499 2.690 -3.933 1.00 94.50 89 LYS A O 1
ATOM 735 N N . LEU A 1 90 ? 18.547 3.372 -3.030 1.00 93.31 90 LEU A N 1
ATOM 736 C CA . LEU A 1 90 ? 17.861 2.087 -3.161 1.00 93.31 90 LEU A CA 1
ATOM 737 C C . LEU A 1 90 ? 17.696 1.674 -4.628 1.00 93.31 90 LEU A C 1
ATOM 739 O O . LEU A 1 90 ? 18.074 0.558 -4.976 1.00 93.31 90 LEU A O 1
ATOM 743 N N . THR A 1 91 ? 17.229 2.570 -5.504 1.00 92.62 91 THR A N 1
ATOM 744 C CA . THR A 1 91 ? 17.080 2.299 -6.942 1.00 92.62 91 THR A CA 1
ATOM 745 C C . THR A 1 91 ? 18.408 1.851 -7.552 1.00 92.62 91 THR A C 1
ATOM 747 O O . THR A 1 91 ? 18.460 0.816 -8.213 1.00 92.62 91 THR A O 1
ATOM 750 N N . LYS A 1 92 ? 19.519 2.548 -7.264 1.00 92.50 92 LYS A N 1
ATOM 751 C CA . LYS A 1 92 ? 20.860 2.158 -7.750 1.00 92.50 92 LYS A CA 1
ATOM 752 C C . LYS A 1 92 ? 21.280 0.759 -7.292 1.00 92.50 92 LYS A C 1
ATOM 754 O O . LYS A 1 92 ? 21.952 0.051 -8.040 1.00 92.50 92 LYS A O 1
ATOM 759 N N . SER A 1 93 ? 20.909 0.356 -6.079 1.00 93.69 93 SER A N 1
ATOM 760 C CA . SER A 1 93 ? 21.183 -0.991 -5.569 1.00 93.69 93 SER A CA 1
ATOM 761 C C . SER A 1 93 ? 20.297 -2.056 -6.219 1.00 93.69 93 SER A C 1
ATOM 763 O O . SER A 1 93 ? 20.788 -3.130 -6.554 1.00 93.69 93 SER A O 1
ATOM 765 N N . ILE A 1 94 ? 19.016 -1.760 -6.439 1.00 91.38 94 ILE A N 1
ATOM 766 C CA . ILE A 1 94 ? 18.018 -2.703 -6.968 1.00 91.38 94 ILE A CA 1
ATOM 767 C C . ILE A 1 94 ? 18.186 -2.953 -8.466 1.00 91.38 94 ILE A C 1
ATOM 769 O O . ILE A 1 94 ? 17.941 -4.066 -8.940 1.00 91.38 94 ILE A O 1
ATOM 773 N N . VAL A 1 95 ? 18.646 -1.955 -9.223 1.00 89.19 95 VAL A N 1
ATOM 774 C CA . VAL A 1 95 ? 18.966 -2.123 -10.650 1.00 89.19 95 VAL A CA 1
ATOM 775 C C . VAL A 1 95 ? 20.004 -3.234 -10.849 1.00 89.19 95 VAL A C 1
ATOM 777 O O . VAL A 1 95 ? 19.898 -3.999 -11.800 1.00 89.19 95 VAL A O 1
ATOM 780 N N . LYS A 1 96 ? 20.936 -3.410 -9.901 1.00 91.81 96 LYS A N 1
ATOM 781 C CA . LYS A 1 96 ? 21.959 -4.470 -9.946 1.00 91.81 96 LYS A CA 1
ATOM 782 C C . LYS A 1 96 ? 21.416 -5.878 -9.690 1.00 91.81 96 LYS A C 1
ATOM 784 O O . LYS A 1 96 ? 22.151 -6.844 -9.845 1.00 91.81 96 LYS A O 1
ATOM 789 N N . TRP A 1 97 ? 20.168 -6.021 -9.247 1.00 93.94 97 TRP A N 1
ATOM 790 C CA . TRP A 1 97 ? 19.596 -7.335 -8.963 1.00 93.94 97 TRP A CA 1
ATOM 791 C C . TRP A 1 97 ? 19.180 -8.035 -10.260 1.00 93.94 97 TRP A C 1
ATOM 793 O O . TRP A 1 97 ? 18.323 -7.533 -10.986 1.00 93.94 97 TRP A O 1
ATOM 803 N N . GLU A 1 98 ? 19.677 -9.249 -10.489 1.00 93.50 98 GLU A N 1
ATOM 804 C CA . GLU A 1 98 ? 19.364 -10.097 -11.658 1.00 93.50 98 GLU A CA 1
ATOM 805 C C . GLU A 1 98 ? 17.992 -10.800 -11.568 1.00 93.50 98 GLU A C 1
ATOM 807 O O . GLU A 1 98 ? 17.764 -11.880 -12.114 1.00 93.50 98 GLU A O 1
ATOM 812 N N . LYS A 1 99 ? 17.043 -10.225 -10.825 1.00 95.31 99 LYS A N 1
ATOM 813 C CA . LYS A 1 99 ? 15.678 -10.756 -10.715 1.00 95.31 99 LYS A CA 1
ATOM 814 C C . LYS A 1 99 ? 14.770 -10.113 -11.757 1.00 95.31 99 LYS A C 1
ATOM 816 O O . LYS A 1 99 ? 14.979 -8.971 -12.156 1.00 95.31 99 LYS A O 1
ATOM 821 N N . LYS A 1 100 ? 13.718 -10.832 -12.161 1.00 95.44 100 LYS A N 1
ATOM 822 C CA . LYS A 1 100 ? 12.691 -10.288 -13.062 1.00 95.44 100 LYS A CA 1
ATOM 823 C C . LYS A 1 100 ? 12.076 -9.016 -12.449 1.00 95.44 100 LYS A C 1
ATOM 825 O O . LYS A 1 100 ? 11.802 -9.031 -11.245 1.00 95.44 100 LYS A O 1
ATOM 830 N N . PRO A 1 101 ? 11.798 -7.960 -13.237 1.00 94.75 101 PRO A N 1
ATOM 831 C CA . PRO A 1 101 ? 11.214 -6.717 -12.722 1.00 94.75 101 PRO A CA 1
ATOM 832 C C . PRO A 1 101 ? 9.917 -6.937 -11.936 1.00 94.75 101 PRO A C 1
ATOM 834 O O . PRO A 1 101 ? 9.758 -6.402 -10.843 1.00 94.75 101 PRO A O 1
ATOM 837 N N . SER A 1 102 ? 9.057 -7.843 -12.413 1.00 96.56 102 SER A N 1
ATOM 838 C CA . SER A 1 102 ? 7.829 -8.245 -11.718 1.00 96.56 102 SER A CA 1
ATOM 839 C C . SER A 1 102 ? 8.092 -8.813 -10.322 1.00 96.56 102 SER A C 1
ATOM 841 O O . SER A 1 102 ? 7.362 -8.521 -9.384 1.00 96.56 102 SER A O 1
ATOM 843 N N . THR A 1 103 ? 9.148 -9.615 -10.163 1.00 96.88 103 THR A N 1
ATOM 844 C CA . THR A 1 103 ? 9.528 -10.192 -8.868 1.00 96.88 103 THR A CA 1
ATOM 845 C C . THR A 1 103 ? 10.041 -9.116 -7.922 1.00 96.88 103 THR A C 1
ATOM 847 O O . THR A 1 103 ? 9.690 -9.146 -6.749 1.00 96.88 103 THR A O 1
ATOM 850 N N . LYS A 1 104 ? 10.830 -8.152 -8.419 1.00 96.81 104 LYS A N 1
ATOM 851 C CA . LYS A 1 104 ? 11.274 -7.001 -7.617 1.00 96.81 104 LYS A CA 1
ATOM 852 C C . LYS A 1 104 ? 10.065 -6.192 -7.142 1.00 96.81 104 LYS A C 1
ATOM 854 O O . LYS A 1 104 ? 9.945 -5.938 -5.950 1.00 96.81 104 LYS A O 1
ATOM 859 N N . PHE A 1 105 ? 9.153 -5.855 -8.056 1.00 97.69 105 PHE A N 1
ATOM 860 C CA . PHE A 1 105 ? 7.942 -5.095 -7.747 1.00 97.69 105 PHE A CA 1
ATOM 861 C C . PHE A 1 105 ? 7.090 -5.792 -6.682 1.00 97.69 105 PHE A C 1
ATOM 863 O O . PHE A 1 105 ? 6.753 -5.182 -5.672 1.00 97.69 105 PHE A O 1
ATOM 870 N N . ILE A 1 106 ? 6.794 -7.082 -6.879 1.00 97.94 106 ILE A N 1
ATOM 871 C CA . ILE A 1 106 ? 5.997 -7.866 -5.928 1.00 97.94 106 ILE A CA 1
ATOM 872 C C . ILE A 1 106 ? 6.700 -7.935 -4.573 1.00 97.94 106 ILE A C 1
ATOM 874 O O . ILE A 1 106 ? 6.076 -7.641 -3.564 1.00 97.94 106 ILE A O 1
ATOM 878 N N . LEU A 1 107 ? 8.000 -8.238 -4.540 1.00 97.56 107 LEU A N 1
ATOM 879 C CA . LEU A 1 107 ? 8.756 -8.332 -3.293 1.00 97.56 107 LEU A CA 1
ATOM 880 C C . LEU A 1 107 ? 8.734 -7.021 -2.498 1.00 97.56 107 LEU A C 1
ATOM 882 O O . LEU A 1 107 ? 8.416 -7.040 -1.314 1.00 97.56 107 LEU A O 1
ATOM 886 N N . PHE A 1 108 ? 9.060 -5.889 -3.129 1.00 97.44 108 PHE A N 1
ATOM 887 C CA . PHE A 1 108 ? 9.088 -4.599 -2.432 1.00 97.44 108 PHE A CA 1
ATOM 888 C C . PHE A 1 108 ? 7.696 -4.135 -2.013 1.00 97.44 108 PHE A C 1
ATOM 890 O O . PHE A 1 108 ? 7.558 -3.592 -0.921 1.00 97.44 108 PHE A O 1
ATOM 897 N N . GLY A 1 109 ? 6.667 -4.393 -2.824 1.00 97.38 109 GLY A N 1
ATOM 898 C CA . GLY A 1 109 ? 5.292 -4.120 -2.417 1.00 97.38 109 GLY A CA 1
ATOM 899 C C . GLY A 1 109 ? 4.877 -4.973 -1.223 1.00 97.38 109 GLY A C 1
ATOM 900 O O . GLY A 1 109 ? 4.323 -4.455 -0.262 1.00 97.38 109 GLY A O 1
ATOM 901 N N . SER A 1 110 ? 5.202 -6.269 -1.234 1.00 97.69 110 SER A N 1
ATOM 902 C CA . SER A 1 110 ? 4.864 -7.187 -0.145 1.00 97.69 110 SER A CA 1
ATOM 903 C C . SER A 1 110 ? 5.604 -6.841 1.143 1.00 97.69 110 SER A C 1
ATOM 905 O O . SER A 1 110 ? 5.012 -6.897 2.212 1.00 97.69 110 SER A O 1
ATOM 907 N N . LEU A 1 111 ? 6.871 -6.425 1.057 1.00 97.50 111 LEU A N 1
ATOM 908 C CA . LEU A 1 111 ? 7.597 -5.881 2.207 1.00 97.50 111 LEU A CA 1
ATOM 909 C C . LEU A 1 111 ? 6.953 -4.587 2.725 1.00 97.50 111 LEU A C 1
ATOM 911 O O . LEU A 1 111 ? 6.893 -4.394 3.934 1.00 97.50 111 LEU A O 1
ATOM 915 N N . GLY A 1 112 ? 6.445 -3.734 1.831 1.00 96.81 112 GLY A N 1
ATOM 916 C CA . GLY A 1 112 ? 5.677 -2.545 2.200 1.00 96.81 112 GLY A CA 1
ATOM 917 C C . GLY A 1 112 ? 4.390 -2.885 2.959 1.00 96.81 112 GLY A C 1
ATOM 918 O O . GLY A 1 112 ? 4.135 -2.282 3.995 1.00 96.81 112 GLY A O 1
ATOM 919 N N . ALA A 1 113 ? 3.633 -3.889 2.504 1.00 95.94 113 ALA A N 1
ATOM 920 C CA . ALA A 1 113 ? 2.442 -4.385 3.202 1.00 95.94 113 ALA A CA 1
ATOM 921 C C . ALA A 1 113 ? 2.779 -4.926 4.603 1.00 95.94 113 ALA A C 1
ATOM 923 O O . ALA A 1 113 ? 2.201 -4.488 5.593 1.00 95.94 113 ALA A O 1
ATOM 924 N N . LEU A 1 114 ? 3.787 -5.803 4.707 1.00 96.88 114 LEU A N 1
ATOM 925 C CA . LEU A 1 114 ? 4.259 -6.333 5.994 1.00 96.88 114 LEU A CA 1
ATOM 926 C C . LEU A 1 114 ? 4.683 -5.217 6.956 1.00 96.88 114 LEU A C 1
ATOM 928 O O . LEU A 1 114 ? 4.435 -5.310 8.155 1.00 96.88 114 LEU A O 1
ATOM 932 N N . TRP A 1 115 ? 5.334 -4.175 6.433 1.00 97.38 115 TRP A N 1
ATOM 933 C CA . TRP A 1 115 ? 5.783 -3.032 7.221 1.00 97.38 115 TRP A CA 1
ATOM 934 C C . TRP A 1 115 ? 4.619 -2.214 7.783 1.00 97.38 115 TRP A C 1
ATOM 936 O O . TRP A 1 115 ? 4.658 -1.831 8.951 1.00 97.38 115 TRP A O 1
ATOM 946 N N . VAL A 1 116 ? 3.582 -1.977 6.979 1.00 94.75 116 VAL A N 1
ATOM 947 C CA . VAL A 1 116 ? 2.362 -1.291 7.424 1.00 94.75 116 VAL A CA 1
ATOM 948 C C . VAL A 1 116 ? 1.702 -2.068 8.563 1.00 94.75 116 VAL A C 1
ATOM 950 O O . VAL A 1 116 ? 1.519 -1.511 9.645 1.00 94.75 116 VAL A O 1
ATOM 953 N N . GLU A 1 117 ? 1.448 -3.363 8.373 1.00 95.00 117 GLU A N 1
ATOM 954 C CA . GLU A 1 117 ? 0.843 -4.215 9.409 1.00 95.00 117 GLU A CA 1
ATOM 955 C C . GLU A 1 117 ? 1.702 -4.266 10.677 1.00 95.00 117 GLU A C 1
ATOM 957 O O . GLU A 1 117 ? 1.205 -4.150 11.800 1.00 95.00 117 GLU A O 1
ATOM 962 N N . PHE A 1 118 ? 3.025 -4.365 10.510 1.00 97.12 118 PHE A N 1
ATOM 963 C CA . PHE A 1 118 ? 3.964 -4.325 11.624 1.00 97.12 118 PHE A CA 1
ATOM 964 C C . PHE A 1 118 ? 3.850 -3.030 12.428 1.00 97.12 118 PHE A C 1
ATOM 966 O O . PHE A 1 118 ? 3.861 -3.094 13.654 1.00 97.12 118 PHE A O 1
ATOM 973 N N . ILE A 1 119 ? 3.733 -1.867 11.774 1.00 96.56 119 ILE A N 1
ATOM 974 C CA . ILE A 1 119 ? 3.560 -0.584 12.468 1.00 96.56 119 ILE A CA 1
ATOM 975 C C . ILE A 1 119 ? 2.281 -0.609 13.303 1.00 96.56 119 ILE A C 1
ATOM 977 O O . ILE A 1 119 ? 2.336 -0.300 14.493 1.00 96.56 119 ILE A O 1
ATOM 981 N N . PHE A 1 120 ? 1.146 -0.990 12.712 1.00 93.38 120 PHE A N 1
ATOM 982 C CA . PHE A 1 120 ? -0.134 -0.999 13.421 1.00 93.38 120 PHE A CA 1
ATOM 983 C C . PHE A 1 120 ? -0.115 -1.954 14.615 1.00 93.38 120 PHE A C 1
ATOM 985 O O . PHE A 1 120 ? -0.498 -1.565 15.721 1.00 93.38 120 PHE A O 1
ATOM 992 N N . TRP A 1 121 ? 0.417 -3.160 14.426 1.00 96.50 121 TRP A N 1
ATOM 993 C CA . TRP A 1 121 ? 0.592 -4.132 15.499 1.00 96.50 121 TRP A CA 1
ATOM 994 C C . TRP A 1 121 ? 1.555 -3.645 16.587 1.00 96.50 121 TRP A C 1
ATOM 996 O O . TRP A 1 121 ? 1.245 -3.738 17.775 1.00 96.50 121 TRP A O 1
ATOM 1006 N N . LEU A 1 122 ? 2.712 -3.093 16.211 1.00 97.31 122 LEU A N 1
ATOM 1007 C CA . LEU A 1 122 ? 3.725 -2.637 17.161 1.00 97.31 122 LEU A CA 1
ATOM 1008 C C . LEU A 1 122 ? 3.176 -1.517 18.043 1.00 97.31 122 LEU A C 1
ATOM 1010 O O . LEU A 1 122 ? 3.310 -1.580 19.264 1.00 97.31 122 LEU A O 1
ATOM 1014 N N . VAL A 1 123 ? 2.546 -0.504 17.443 1.00 93.75 123 VAL A N 1
ATOM 1015 C CA . VAL A 1 123 ? 1.960 0.613 18.194 1.00 93.75 123 VAL A CA 1
ATOM 1016 C C . VAL A 1 123 ? 0.820 0.105 19.076 1.00 93.75 123 VAL A C 1
ATOM 1018 O O . VAL A 1 123 ? 0.760 0.485 20.242 1.00 93.75 123 VAL A O 1
ATOM 1021 N N . GLU A 1 124 ? -0.025 -0.814 18.598 1.00 90.56 124 GLU A N 1
ATOM 1022 C CA . GLU A 1 124 ? -1.054 -1.437 19.439 1.00 90.56 124 GLU A CA 1
ATOM 1023 C C . GLU A 1 124 ? -0.444 -2.085 20.697 1.00 90.56 124 GLU A C 1
ATOM 1025 O O . GLU A 1 124 ? -0.914 -1.834 21.812 1.00 90.56 124 GLU A O 1
ATOM 1030 N N . LYS A 1 125 ? 0.631 -2.874 20.549 1.00 94.81 125 LYS A N 1
ATOM 1031 C CA . LYS A 1 125 ? 1.284 -3.553 21.682 1.00 94.81 125 LYS A CA 1
ATOM 1032 C C . LYS A 1 125 ? 2.018 -2.601 22.615 1.00 94.81 125 LYS A C 1
ATOM 1034 O O . LYS A 1 125 ? 1.968 -2.802 23.826 1.00 94.81 125 LYS A O 1
ATOM 1039 N N . LEU A 1 126 ? 2.646 -1.553 22.088 1.00 94.44 126 LEU A N 1
ATOM 1040 C CA . LEU A 1 126 ? 3.311 -0.535 22.906 1.00 94.44 126 LEU A CA 1
ATOM 1041 C C . LEU A 1 126 ? 2.323 0.247 23.782 1.00 94.44 126 LEU A C 1
ATOM 1043 O O . LEU A 1 126 ? 2.674 0.639 24.892 1.00 94.44 126 LEU A O 1
ATOM 1047 N N . PHE A 1 127 ? 1.096 0.457 23.302 1.00 89.56 127 PHE A N 1
ATOM 1048 C CA . PHE A 1 127 ? 0.062 1.201 24.024 1.00 89.56 127 PHE A CA 1
ATOM 1049 C C . PHE A 1 127 ? -0.895 0.309 24.828 1.00 89.56 127 PHE A C 1
ATOM 1051 O O . PHE A 1 127 ? -1.768 0.833 25.520 1.00 89.56 127 PHE A O 1
ATOM 1058 N N . GLY A 1 128 ? -0.735 -1.019 24.766 1.00 90.44 128 GLY A N 1
ATOM 1059 C CA . GLY A 1 128 ? -1.592 -1.969 25.481 1.00 90.44 128 GLY A CA 1
ATOM 1060 C C . GLY A 1 128 ? -3.061 -1.889 25.059 1.00 90.44 128 GLY A C 1
ATOM 1061 O O . GLY A 1 128 ? -3.949 -2.111 25.881 1.00 90.44 128 GLY A O 1
ATOM 1062 N N . THR A 1 129 ? -3.321 -1.509 23.808 1.00 86.62 129 THR A N 1
ATOM 1063 C CA . THR A 1 129 ? -4.671 -1.424 23.239 1.00 86.62 129 THR A CA 1
ATOM 1064 C C . THR A 1 129 ? -5.043 -2.698 22.492 1.00 86.62 129 THR A C 1
ATOM 1066 O O . THR A 1 129 ? -4.192 -3.538 22.213 1.00 86.62 129 THR A O 1
ATOM 1069 N N . GLU A 1 130 ? -6.316 -2.824 22.127 1.00 86.31 130 GLU A N 1
ATOM 1070 C CA . GLU A 1 130 ? -6.818 -3.916 21.293 1.00 86.31 130 GLU A CA 1
ATOM 1071 C C . GLU A 1 130 ? -7.727 -3.370 20.189 1.00 86.31 130 GLU A C 1
ATOM 1073 O O . GLU A 1 130 ? -8.444 -2.381 20.386 1.00 86.31 130 GLU A O 1
ATOM 1078 N N . GLY A 1 131 ? -7.722 -4.045 19.039 1.00 79.19 131 GLY A N 1
ATOM 1079 C CA . GLY A 1 131 ? -8.624 -3.763 17.924 1.00 79.19 131 GLY A CA 1
ATOM 1080 C C . GLY A 1 131 ? -8.162 -2.629 17.011 1.00 79.19 131 GLY A C 1
ATOM 1081 O O . GLY A 1 131 ? -8.997 -2.043 16.319 1.00 79.19 131 GLY A O 1
ATOM 1082 N N . VAL A 1 132 ? -6.866 -2.298 17.030 1.00 81.31 132 VAL A N 1
ATOM 1083 C CA . VAL A 1 132 ? -6.236 -1.384 16.067 1.00 81.31 132 VAL A CA 1
ATOM 1084 C C . VAL A 1 132 ? -5.530 -2.167 14.965 1.00 81.31 132 VAL A C 1
ATOM 1086 O O . VAL A 1 132 ? -5.678 -1.819 13.798 1.00 81.31 132 VAL A O 1
ATOM 1089 N N . ALA A 1 133 ? -4.806 -3.226 15.322 1.00 84.88 133 ALA A N 1
ATOM 1090 C CA . ALA A 1 133 ? -4.354 -4.229 14.371 1.00 84.88 133 ALA A CA 1
ATOM 1091 C C . ALA A 1 133 ? -5.512 -5.170 14.010 1.00 84.88 133 ALA A C 1
ATOM 1093 O O . ALA A 1 133 ? -6.423 -5.395 14.817 1.00 84.88 133 ALA A O 1
ATOM 1094 N N . ALA A 1 134 ? -5.467 -5.752 12.811 1.00 77.56 134 ALA A N 1
ATOM 1095 C CA . ALA A 1 134 ? -6.483 -6.697 12.355 1.00 77.56 134 ALA A CA 1
ATOM 1096 C C . ALA A 1 134 ? -6.528 -7.970 13.225 1.00 77.56 134 ALA A C 1
ATOM 1098 O O . ALA A 1 134 ? -7.605 -8.517 13.478 1.00 77.56 134 ALA A O 1
ATOM 1099 N N . SER A 1 135 ? -5.379 -8.399 13.758 1.00 86.38 135 SER A N 1
ATOM 1100 C CA . SER A 1 135 ? -5.269 -9.526 14.685 1.00 86.38 135 SER A CA 1
ATOM 1101 C C . SER A 1 135 ? -4.227 -9.270 15.785 1.00 86.38 135 SER A C 1
ATOM 1103 O O . SER A 1 135 ? -3.185 -8.655 15.541 1.00 86.38 135 SER A O 1
ATOM 1105 N N . PRO A 1 136 ? -4.438 -9.796 17.010 1.00 88.00 136 PRO A N 1
ATOM 1106 C CA . PRO A 1 136 ? -3.453 -9.694 18.086 1.00 88.00 136 PRO A CA 1
ATOM 1107 C C . PRO A 1 136 ? -2.166 -10.485 17.793 1.00 88.00 136 PRO A C 1
ATOM 1109 O O . PRO A 1 136 ? -1.119 -10.189 18.378 1.00 88.00 136 PRO A O 1
ATOM 1112 N N . ASN A 1 137 ? -2.238 -11.483 16.904 1.00 93.44 137 ASN A N 1
ATOM 1113 C CA . ASN A 1 137 ? -1.112 -12.294 16.458 1.00 93.44 137 ASN A CA 1
ATOM 1114 C C . ASN A 1 137 ? -0.695 -11.874 15.043 1.00 93.44 137 ASN A C 1
ATOM 1116 O O . ASN A 1 137 ? -1.356 -12.239 14.070 1.00 93.44 137 ASN A O 1
ATOM 1120 N N . LEU A 1 138 ? 0.433 -11.164 14.955 1.00 93.50 138 LEU A N 1
ATOM 1121 C CA . LEU A 1 138 ? 0.987 -10.629 13.708 1.00 93.50 138 LEU A CA 1
ATOM 1122 C C . LEU A 1 138 ? 1.288 -11.708 12.660 1.00 93.50 138 LEU A C 1
ATOM 1124 O O . LEU A 1 138 ? 1.117 -11.486 11.469 1.00 93.50 138 LEU A O 1
ATOM 1128 N N . ILE A 1 139 ? 1.724 -12.897 13.084 1.00 94.81 139 ILE A N 1
ATOM 1129 C CA . ILE A 1 139 ? 2.065 -13.977 12.147 1.00 94.81 139 ILE A CA 1
ATOM 1130 C C . ILE A 1 139 ? 0.795 -14.533 11.506 1.00 94.81 139 ILE A C 1
ATOM 1132 O O . ILE A 1 139 ? 0.756 -14.743 10.297 1.00 94.81 139 ILE A O 1
ATOM 1136 N N . VAL A 1 140 ? -0.243 -14.771 12.313 1.00 92.00 140 VAL A N 1
ATOM 1137 C CA . VAL A 1 140 ? -1.546 -15.233 11.808 1.00 92.00 140 VAL A CA 1
ATOM 1138 C C . VAL A 1 140 ? -2.153 -14.184 10.887 1.00 92.00 140 VAL A C 1
ATOM 1140 O O . VAL A 1 140 ? -2.679 -14.537 9.835 1.00 92.00 140 VAL A O 1
ATOM 1143 N N . ASP A 1 141 ? -2.020 -12.914 11.263 1.00 90.12 141 ASP A N 1
ATOM 1144 C CA . ASP A 1 141 ? -2.478 -11.789 10.462 1.00 90.12 141 ASP A CA 1
ATOM 1145 C C . ASP A 1 141 ? -1.816 -11.775 9.083 1.00 90.12 141 ASP A C 1
ATOM 1147 O O . ASP A 1 141 ? -2.492 -11.899 8.065 1.00 90.12 141 ASP A O 1
ATOM 1151 N N . TRP A 1 142 ? -0.481 -11.795 9.037 1.00 94.38 142 TRP A N 1
ATOM 1152 C CA . TRP A 1 142 ? 0.265 -11.872 7.785 1.00 94.38 142 TRP A CA 1
ATOM 1153 C C . TRP A 1 142 ? -0.087 -13.104 6.954 1.00 94.38 142 TRP A C 1
ATOM 1155 O O . TRP A 1 142 ? -0.222 -13.004 5.739 1.00 94.38 142 TRP A O 1
ATOM 1165 N N . LEU A 1 143 ? -0.261 -14.276 7.564 1.00 92.62 143 LEU A N 1
ATOM 1166 C CA . LEU A 1 143 ? -0.656 -15.474 6.818 1.00 92.62 143 LEU A CA 1
ATOM 1167 C C . LEU A 1 143 ? -2.037 -15.324 6.165 1.00 92.62 143 LEU A C 1
ATOM 1169 O O . LEU A 1 143 ? -2.253 -15.870 5.082 1.00 92.62 143 LEU A O 1
ATOM 1173 N N . ALA A 1 144 ? -2.946 -14.581 6.796 1.00 87.94 144 ALA A N 1
ATOM 1174 C CA . ALA A 1 144 ? -4.290 -14.338 6.291 1.00 87.94 144 ALA A CA 1
ATOM 1175 C C . ALA A 1 144 ? -4.343 -13.211 5.244 1.00 87.94 144 ALA A C 1
ATOM 1177 O O . ALA A 1 144 ? -5.040 -13.351 4.236 1.00 87.94 144 ALA A O 1
ATOM 1178 N N . THR A 1 145 ? -3.609 -12.114 5.450 1.00 89.12 145 THR A N 1
ATOM 1179 C CA . THR A 1 145 ? -3.694 -10.899 4.620 1.00 89.12 145 THR A CA 1
ATOM 1180 C C . THR A 1 145 ? -2.703 -10.897 3.454 1.00 89.12 145 THR A C 1
ATOM 1182 O O . THR A 1 145 ? -3.024 -10.443 2.353 1.00 89.12 145 THR A O 1
ATOM 1185 N N . MET A 1 146 ? -1.513 -11.486 3.616 1.00 93.94 146 MET A N 1
ATOM 1186 C CA . MET A 1 146 ? -0.475 -11.460 2.579 1.00 93.94 146 MET A CA 1
ATOM 1187 C C . MET A 1 146 ? -0.859 -12.116 1.250 1.00 93.94 146 MET A C 1
ATOM 1189 O O . MET A 1 146 ? -0.461 -11.570 0.217 1.00 93.94 146 MET A O 1
ATOM 1193 N N . PRO A 1 147 ? -1.616 -13.232 1.195 1.00 92.19 147 PRO A N 1
ATOM 1194 C CA . PRO A 1 147 ? -2.069 -13.783 -0.082 1.00 92.19 147 PRO A CA 1
ATOM 1195 C C . PRO A 1 147 ? -2.851 -12.761 -0.916 1.00 92.19 147 PRO A C 1
ATOM 1197 O O . PRO A 1 147 ? -2.632 -12.654 -2.128 1.00 92.19 147 PRO A O 1
ATOM 1200 N N . TRP A 1 148 ? -3.706 -11.966 -0.264 1.00 91.00 148 TRP A N 1
ATOM 1201 C CA . TRP A 1 148 ? -4.420 -10.870 -0.908 1.00 91.00 148 TRP A CA 1
ATOM 1202 C C . TRP A 1 148 ? -3.461 -9.760 -1.345 1.00 91.00 148 TRP A C 1
ATOM 1204 O O . TRP A 1 148 ? -3.467 -9.397 -2.524 1.00 91.00 148 TRP A O 1
ATOM 1214 N N . TYR A 1 149 ? -2.585 -9.288 -0.447 1.00 93.94 149 TYR A N 1
ATOM 1215 C CA . TYR A 1 149 ? -1.630 -8.215 -0.749 1.00 93.94 149 TYR A CA 1
ATOM 1216 C C . TYR A 1 149 ? -0.762 -8.572 -1.958 1.00 93.94 149 TYR A C 1
ATOM 1218 O O . TYR A 1 149 ? -0.655 -7.798 -2.909 1.00 93.94 149 TYR A O 1
ATOM 1226 N N . ILE A 1 150 ? -0.188 -9.777 -1.975 1.00 95.62 150 ILE A N 1
ATOM 1227 C CA . ILE A 1 150 ? 0.660 -10.278 -3.064 1.00 95.62 150 ILE A CA 1
ATOM 1228 C C . ILE A 1 150 ? -0.105 -10.299 -4.389 1.00 95.62 150 ILE A C 1
ATOM 1230 O O . ILE A 1 150 ? 0.419 -9.844 -5.409 1.00 95.62 150 ILE A O 1
ATOM 1234 N N . MET A 1 151 ? -1.339 -10.808 -4.392 1.00 95.38 151 MET A N 1
ATOM 1235 C CA . MET A 1 151 ? -2.176 -10.841 -5.589 1.00 95.38 151 MET A CA 1
ATOM 1236 C C . MET A 1 151 ? -2.494 -9.427 -6.085 1.00 95.38 151 MET A C 1
ATOM 1238 O O . MET A 1 151 ? -2.318 -9.147 -7.273 1.00 95.38 151 MET A O 1
ATOM 1242 N N . MET A 1 152 ? -2.919 -8.531 -5.194 1.00 95.56 152 MET A N 1
ATOM 1243 C CA . MET A 1 152 ? -3.223 -7.143 -5.529 1.00 95.56 152 MET A CA 1
ATOM 1244 C C . MET A 1 152 ? -1.979 -6.440 -6.102 1.00 95.56 152 MET A C 1
ATOM 1246 O O . MET A 1 152 ? -2.058 -5.866 -7.186 1.00 95.56 152 MET A O 1
ATOM 1250 N N . ILE A 1 153 ? -0.806 -6.568 -5.474 1.00 96.69 153 ILE A N 1
ATOM 1251 C CA . ILE A 1 153 ? 0.464 -5.999 -5.961 1.00 96.69 153 ILE A CA 1
ATOM 1252 C C . ILE A 1 153 ? 0.852 -6.587 -7.327 1.00 96.69 153 ILE A C 1
ATOM 1254 O O . ILE A 1 153 ? 1.278 -5.858 -8.225 1.00 96.69 153 ILE A O 1
ATOM 1258 N N . ALA A 1 154 ? 0.673 -7.893 -7.533 1.00 96.88 154 ALA A N 1
ATOM 1259 C CA . ALA A 1 154 ? 0.939 -8.532 -8.821 1.00 96.88 154 ALA A CA 1
ATOM 1260 C C . ALA A 1 154 ? 0.004 -8.020 -9.933 1.00 96.88 154 ALA A C 1
ATOM 1262 O O . ALA A 1 154 ? 0.427 -7.870 -11.083 1.00 96.88 154 ALA A O 1
ATOM 1263 N N . LEU A 1 155 ? -1.258 -7.726 -9.608 1.00 96.06 155 LEU A N 1
ATOM 1264 C CA . LEU A 1 155 ? -2.198 -7.090 -10.530 1.00 96.06 155 LEU A CA 1
ATOM 1265 C C . LEU A 1 155 ? -1.818 -5.629 -10.793 1.00 96.06 155 LEU A C 1
ATOM 1267 O O . LEU A 1 155 ? -1.834 -5.223 -11.954 1.00 96.06 155 LEU A O 1
ATOM 1271 N N . ILE A 1 156 ? -1.379 -4.884 -9.770 1.00 95.50 156 ILE A N 1
ATOM 1272 C CA . ILE A 1 156 ? -0.848 -3.520 -9.917 1.00 95.50 156 ILE A CA 1
ATOM 1273 C C . ILE A 1 156 ? 0.350 -3.507 -10.879 1.00 95.50 156 ILE A C 1
ATOM 1275 O O . ILE A 1 156 ? 0.409 -2.673 -11.779 1.00 95.50 156 ILE A O 1
ATOM 1279 N N . TRP A 1 157 ? 1.275 -4.465 -10.768 1.00 96.00 157 TRP A N 1
ATOM 1280 C CA . TRP A 1 157 ? 2.375 -4.610 -11.728 1.00 96.00 157 TRP A CA 1
ATOM 1281 C C . TRP A 1 157 ? 1.867 -4.779 -13.167 1.00 96.00 157 TRP A C 1
ATOM 1283 O O . TRP A 1 157 ? 2.327 -4.097 -14.087 1.00 96.00 157 TRP A O 1
ATOM 1293 N N . LYS A 1 158 ? 0.895 -5.676 -13.377 1.00 94.50 158 LYS A N 1
ATOM 1294 C CA . LYS A 1 158 ? 0.325 -5.941 -14.708 1.00 94.50 158 LYS A CA 1
ATOM 1295 C C . LYS A 1 158 ? -0.362 -4.718 -15.310 1.00 94.50 158 LYS A C 1
ATOM 1297 O O . LYS A 1 158 ? -0.295 -4.539 -16.521 1.00 94.50 158 LYS A O 1
ATOM 1302 N N . ILE A 1 159 ? -1.037 -3.900 -14.503 1.00 93.19 159 ILE A N 1
ATOM 1303 C CA . ILE A 1 159 ? -1.691 -2.682 -15.003 1.00 93.19 159 ILE A CA 1
ATOM 1304 C C . ILE A 1 159 ? -0.669 -1.569 -15.238 1.00 93.19 159 ILE A C 1
ATOM 1306 O O . ILE A 1 159 ? -0.751 -0.905 -16.265 1.00 93.19 159 ILE A O 1
ATOM 1310 N N . ASN A 1 160 ? 0.339 -1.427 -14.372 1.00 92.19 160 ASN A N 1
ATOM 1311 C CA . ASN A 1 160 ? 1.391 -0.420 -14.515 1.00 92.19 160 ASN A CA 1
ATOM 1312 C C . ASN A 1 160 ? 2.268 -0.652 -15.740 1.00 92.19 160 ASN A C 1
ATOM 1314 O O . ASN A 1 160 ? 2.716 0.311 -16.341 1.00 92.19 160 ASN A O 1
ATOM 1318 N N . THR A 1 161 ? 2.486 -1.909 -16.124 1.00 93.19 161 THR A N 1
ATOM 1319 C CA . THR A 1 161 ? 3.198 -2.285 -17.362 1.00 93.19 161 THR A CA 1
ATOM 1320 C C . THR A 1 161 ? 2.307 -2.283 -18.605 1.00 93.19 161 THR A C 1
ATOM 1322 O O . THR A 1 161 ? 2.761 -2.607 -19.704 1.00 93.19 161 THR A O 1
ATOM 1325 N N . ARG A 1 162 ? 1.021 -1.958 -18.438 1.00 90.19 162 ARG A N 1
ATOM 1326 C CA . ARG A 1 162 ? 0.030 -1.897 -19.513 1.00 90.19 162 ARG A CA 1
ATOM 1327 C C . ARG A 1 162 ? -0.434 -0.473 -19.815 1.00 90.19 162 ARG A C 1
ATOM 1329 O O . ARG A 1 162 ? -0.763 -0.212 -20.972 1.00 90.19 162 ARG A O 1
ATOM 1336 N N . TYR A 1 163 ? -0.511 0.382 -18.800 1.00 90.06 163 TYR A N 1
ATOM 1337 C CA . TYR A 1 163 ? -0.926 1.778 -18.875 1.00 90.06 163 TYR A CA 1
ATOM 1338 C C . TYR A 1 163 ? 0.008 2.643 -18.027 1.00 90.06 163 TYR A C 1
ATOM 1340 O O . TYR A 1 163 ? 0.462 2.233 -16.959 1.00 90.06 163 TYR A O 1
ATOM 1348 N N . THR A 1 164 ? 0.230 3.881 -18.462 1.00 87.19 164 THR A N 1
ATOM 1349 C CA . THR A 1 164 ? 1.029 4.845 -17.703 1.00 87.19 164 THR A CA 1
ATOM 1350 C C . THR A 1 164 ? 0.177 5.498 -16.622 1.00 87.19 164 THR A C 1
ATOM 1352 O O . THR A 1 164 ? -0.718 6.292 -16.921 1.00 87.19 164 THR A O 1
ATOM 1355 N N . TYR A 1 165 ? 0.478 5.199 -15.359 1.00 86.50 165 TYR A N 1
ATOM 1356 C CA . TYR A 1 165 ? -0.110 5.878 -14.206 1.00 86.50 165 TYR A CA 1
ATOM 1357 C C . TYR A 1 165 ? 0.884 6.857 -13.567 1.00 86.50 165 TYR A C 1
ATOM 1359 O O . TYR A 1 165 ? 2.095 6.602 -13.477 1.00 86.50 165 TYR A O 1
ATOM 1367 N N . SER A 1 166 ? 0.366 7.997 -13.116 1.00 85.56 166 SER A N 1
ATOM 1368 C CA . SER A 1 166 ? 1.089 8.916 -12.242 1.00 85.56 166 SER A CA 1
ATOM 1369 C C . SER A 1 166 ? 1.188 8.334 -10.829 1.00 85.56 166 SER A C 1
ATOM 1371 O O . SER A 1 166 ? 0.401 7.474 -10.431 1.00 85.56 166 SER A O 1
ATOM 1373 N N . LEU A 1 167 ? 2.156 8.814 -10.046 1.00 83.94 167 LEU A N 1
ATOM 1374 C CA . LEU A 1 167 ? 2.297 8.393 -8.649 1.00 83.94 167 LEU A CA 1
ATOM 1375 C C . LEU A 1 167 ? 1.058 8.765 -7.817 1.00 83.94 167 LEU A C 1
ATOM 1377 O O . LEU A 1 167 ? 0.650 7.985 -6.965 1.00 83.94 167 LEU A O 1
ATOM 1381 N N . VAL A 1 168 ? 0.419 9.903 -8.112 1.00 84.06 168 VAL A N 1
ATOM 1382 C CA . VAL A 1 168 ? -0.825 10.327 -7.447 1.00 84.06 168 VAL A CA 1
ATOM 1383 C C . VAL A 1 168 ? -1.963 9.357 -7.753 1.00 84.06 168 VAL A C 1
ATOM 1385 O O . VAL A 1 168 ? -2.652 8.915 -6.840 1.00 84.06 168 VAL A O 1
ATOM 1388 N N . GLU A 1 169 ? -2.143 8.981 -9.023 1.00 86.94 169 GLU A N 1
ATOM 1389 C CA . GLU A 1 169 ? -3.169 8.005 -9.411 1.00 86.94 169 GLU A CA 1
ATOM 1390 C C . GLU A 1 169 ? -2.966 6.674 -8.680 1.00 86.94 169 GLU A C 1
ATOM 1392 O O . GLU A 1 169 ? -3.926 6.090 -8.186 1.00 86.94 169 GLU A O 1
ATOM 1397 N N . LEU A 1 170 ? -1.718 6.214 -8.561 1.00 88.31 170 LEU A N 1
ATOM 1398 C CA . LEU A 1 170 ? -1.394 4.970 -7.864 1.00 88.31 170 LEU A CA 1
ATOM 1399 C C . LEU A 1 170 ? -1.608 5.043 -6.352 1.00 88.31 170 LEU A C 1
ATOM 1401 O O . LEU A 1 170 ? -2.092 4.070 -5.776 1.00 88.31 170 LEU A O 1
ATOM 1405 N N . ALA A 1 171 ? -1.305 6.177 -5.720 1.00 87.19 171 ALA A N 1
ATOM 1406 C CA . ALA A 1 171 ? -1.616 6.400 -4.310 1.00 87.19 171 ALA A CA 1
ATOM 1407 C C . ALA A 1 171 ? -3.135 6.367 -4.066 1.00 87.19 171 ALA A C 1
ATOM 1409 O O . ALA A 1 171 ? -3.606 5.671 -3.168 1.00 87.19 171 ALA A O 1
ATOM 1410 N N . LEU A 1 172 ? -3.914 7.039 -4.923 1.00 87.38 172 LEU A N 1
ATOM 1411 C CA . LEU A 1 172 ? -5.378 7.025 -4.854 1.00 87.38 172 LEU A CA 1
ATOM 1412 C C . LEU A 1 172 ? -5.945 5.619 -5.055 1.00 87.38 172 LEU A C 1
ATOM 1414 O O . LEU A 1 172 ? -6.846 5.216 -4.324 1.00 87.38 172 LEU A O 1
ATOM 1418 N N . PHE A 1 173 ? -5.406 4.855 -6.008 1.00 90.44 173 PHE A N 1
ATOM 1419 C CA . PHE A 1 173 ? -5.789 3.459 -6.192 1.00 90.44 173 PHE A CA 1
ATOM 1420 C C . PHE A 1 173 ? -5.485 2.608 -4.959 1.00 90.44 173 PHE A C 1
ATOM 1422 O O . PHE A 1 173 ? -6.339 1.819 -4.571 1.00 90.44 173 PHE A O 1
ATOM 1429 N N . GLY A 1 174 ? -4.340 2.811 -4.301 1.00 90.56 174 GLY A N 1
ATOM 1430 C CA . GLY A 1 174 ? -4.048 2.175 -3.012 1.00 90.56 174 GLY A CA 1
ATOM 1431 C C . GLY A 1 174 ? -5.095 2.464 -1.956 1.00 90.56 174 GLY A C 1
ATOM 1432 O O . GLY A 1 174 ? -5.628 1.533 -1.358 1.00 90.56 174 GLY A O 1
ATOM 1433 N N . GLY A 1 175 ? -5.465 3.737 -1.814 1.00 89.69 175 GLY A N 1
ATOM 1434 C CA . GLY A 1 175 ? -6.559 4.129 -0.935 1.00 89.69 175 GLY A CA 1
ATOM 1435 C C . GLY A 1 175 ? -7.879 3.446 -1.298 1.00 89.69 175 GLY A C 1
ATOM 1436 O O . GLY A 1 175 ? -8.604 3.032 -0.405 1.00 89.69 175 GLY A O 1
ATOM 1437 N N . ILE A 1 176 ? -8.201 3.294 -2.590 1.00 93.56 176 ILE A N 1
ATOM 1438 C CA . ILE A 1 176 ? -9.444 2.642 -3.043 1.00 93.56 176 ILE A CA 1
ATOM 1439 C C . ILE A 1 176 ? -9.438 1.154 -2.701 1.00 93.56 176 ILE A C 1
ATOM 1441 O O . ILE A 1 176 ? -10.449 0.647 -2.217 1.00 93.56 176 ILE A O 1
ATOM 1445 N N . TYR A 1 177 ? -8.334 0.451 -2.967 1.00 94.00 177 TYR A N 1
ATOM 1446 C CA . TYR A 1 177 ? -8.245 -0.982 -2.694 1.00 94.00 177 TYR A CA 1
ATOM 1447 C C . TYR A 1 177 ? -8.488 -1.265 -1.222 1.00 94.00 177 TYR A C 1
ATOM 1449 O O . TYR A 1 177 ? -9.277 -2.154 -0.903 1.00 94.00 177 TYR A O 1
ATOM 1457 N N . GLU A 1 178 ? -7.916 -0.436 -0.355 1.00 89.19 178 GLU A N 1
ATOM 1458 C CA . GLU A 1 178 ? -8.094 -0.616 1.072 1.00 89.19 178 GLU A CA 1
ATOM 1459 C C . GLU A 1 178 ? -9.445 -0.150 1.591 1.00 89.19 178 GLU A C 1
ATOM 1461 O O . GLU A 1 178 ? -10.082 -0.829 2.396 1.00 89.19 178 GLU A O 1
ATOM 1466 N N . LEU A 1 179 ? -9.946 0.972 1.076 1.00 89.44 179 LEU A N 1
ATOM 1467 C CA . LEU A 1 179 ? -11.303 1.407 1.372 1.00 89.44 179 LEU A CA 1
ATOM 1468 C C . LEU A 1 179 ? -12.303 0.280 1.094 1.00 89.44 179 LEU A C 1
ATOM 1470 O O . LEU A 1 179 ? -13.270 0.121 1.831 1.00 89.44 179 LEU A O 1
ATOM 1474 N N . CYS A 1 180 ? -12.087 -0.498 0.031 1.00 92.38 180 CYS A N 1
ATOM 1475 C CA . CYS A 1 180 ? -12.913 -1.653 -0.288 1.00 92.38 180 CYS A CA 1
ATOM 1476 C C . CYS A 1 180 ? -12.628 -2.862 0.617 1.00 92.38 180 CYS A C 1
ATOM 1478 O O . CYS A 1 180 ? -13.588 -3.506 1.041 1.00 92.38 180 CYS A O 1
ATOM 1480 N N . ALA A 1 181 ? -11.362 -3.173 0.905 1.00 90.12 181 ALA A N 1
ATOM 1481 C CA . ALA A 1 181 ? -10.969 -4.297 1.754 1.00 90.12 181 ALA A CA 1
ATOM 1482 C C . ALA A 1 181 ? -11.362 -4.059 3.224 1.00 90.12 181 ALA A C 1
ATOM 1484 O O . ALA A 1 181 ? -12.380 -4.572 3.694 1.00 90.12 181 ALA A O 1
ATOM 1485 N N . ASP A 1 182 ? -10.626 -3.215 3.932 1.00 82.56 182 ASP A N 1
ATOM 1486 C CA . ASP A 1 182 ? -10.823 -2.966 5.358 1.00 82.56 182 ASP A CA 1
ATOM 1487 C C . ASP A 1 182 ? -12.019 -2.064 5.653 1.00 82.56 182 ASP A C 1
ATOM 1489 O O . ASP A 1 182 ? -12.718 -2.243 6.655 1.00 82.56 182 ASP A O 1
ATOM 1493 N N . GLY A 1 183 ? -12.301 -1.108 4.765 1.00 84.94 183 GLY A N 1
ATOM 1494 C CA . GLY A 1 183 ? -13.447 -0.219 4.917 1.00 84.94 183 GLY A CA 1
ATOM 1495 C C . GLY A 1 183 ? -14.771 -0.941 4.662 1.00 84.94 183 GLY A C 1
ATOM 1496 O O . GLY A 1 183 ? -15.562 -1.149 5.578 1.00 84.94 183 GLY A O 1
ATOM 1497 N N . VAL A 1 184 ? -15.053 -1.307 3.411 1.00 87.94 184 VAL A N 1
ATOM 1498 C CA . VAL A 1 184 ? -16.348 -1.884 3.022 1.00 87.94 184 VAL A CA 1
ATOM 1499 C C . VAL A 1 184 ? -16.501 -3.300 3.560 1.00 87.94 184 VAL A C 1
ATOM 1501 O O . VAL A 1 184 ? -17.438 -3.542 4.322 1.00 87.94 184 VAL A O 1
ATOM 1504 N N . LEU A 1 185 ? -15.623 -4.239 3.185 1.00 88.19 185 LEU A N 1
ATOM 1505 C CA . LEU A 1 185 ? -15.795 -5.630 3.613 1.00 88.19 185 LEU A CA 1
ATOM 1506 C C . LEU A 1 185 ? -15.633 -5.761 5.123 1.00 88.19 185 LEU A C 1
ATOM 1508 O O . LEU A 1 185 ? -16.479 -6.390 5.754 1.00 88.19 185 LEU A O 1
ATOM 1512 N N . GLY A 1 186 ? -14.626 -5.115 5.714 1.00 82.81 186 GLY A N 1
ATOM 1513 C CA . GLY A 1 186 ? -14.427 -5.121 7.164 1.00 82.81 186 GLY A CA 1
ATOM 1514 C C . GLY A 1 186 ? -15.665 -4.662 7.946 1.00 82.81 186 GLY A C 1
ATOM 1515 O O . GLY A 1 186 ? -16.081 -5.336 8.891 1.00 82.81 186 GLY A O 1
ATOM 1516 N N . LEU A 1 187 ? -16.317 -3.565 7.537 1.00 80.44 187 LEU A N 1
ATOM 1517 C CA . LEU A 1 187 ? -17.562 -3.107 8.171 1.00 80.44 187 LEU A CA 1
ATOM 1518 C C . LEU A 1 187 ? -18.737 -4.058 7.926 1.00 80.44 187 LEU A C 1
ATOM 1520 O O . LEU A 1 187 ? -19.546 -4.273 8.829 1.00 80.44 187 LEU A O 1
ATOM 1524 N N . VAL A 1 188 ? -18.844 -4.635 6.729 1.00 86.25 188 VAL A N 1
ATOM 1525 C CA . VAL A 1 188 ? -19.902 -5.596 6.385 1.00 86.25 188 VAL A CA 1
ATOM 1526 C C . VAL A 1 188 ? -19.782 -6.870 7.226 1.00 86.25 188 VAL A C 1
ATOM 1528 O O . VAL A 1 188 ? -20.764 -7.269 7.851 1.00 86.25 188 VAL A O 1
ATOM 1531 N N . PHE A 1 189 ? -18.583 -7.444 7.347 1.00 81.88 189 PHE A N 1
ATOM 1532 C CA . PHE A 1 189 ? -18.317 -8.611 8.197 1.00 81.88 189 PHE A CA 1
ATOM 1533 C C . PHE A 1 189 ? -18.573 -8.343 9.684 1.00 81.88 189 PHE A C 1
ATOM 1535 O O . PHE A 1 189 ? -18.989 -9.243 10.409 1.00 81.88 189 PHE A O 1
ATOM 1542 N N . LYS A 1 190 ? -18.384 -7.100 10.140 1.00 78.12 190 LYS A N 1
ATOM 1543 C CA . LYS A 1 190 ? -18.706 -6.671 11.512 1.00 78.12 190 LYS A CA 1
ATOM 1544 C C . LYS A 1 190 ? -20.198 -6.377 11.732 1.00 78.12 190 LYS A C 1
ATOM 1546 O O . LYS A 1 190 ? -20.573 -5.972 12.830 1.00 78.12 190 LYS A O 1
ATOM 1551 N N . GLY A 1 191 ? -21.055 -6.529 10.716 1.00 81.12 191 GLY A N 1
ATOM 1552 C CA . GLY A 1 191 ? -22.483 -6.197 10.799 1.00 81.12 191 GLY A CA 1
ATOM 1553 C C . GLY A 1 191 ? -22.764 -4.689 10.870 1.00 81.12 191 GLY A C 1
ATOM 1554 O O . GLY A 1 191 ? -23.827 -4.267 11.317 1.00 81.12 191 GLY A O 1
ATOM 1555 N N . GLN A 1 192 ? -21.815 -3.856 10.438 1.00 78.50 192 GLN A N 1
ATOM 1556 C CA . GLN A 1 192 ? -21.832 -2.395 10.558 1.00 78.50 192 GLN A CA 1
ATOM 1557 C C . GLN A 1 192 ? -21.968 -1.693 9.198 1.00 78.50 192 GLN A C 1
ATOM 1559 O O . GLN A 1 192 ? -21.483 -0.578 9.015 1.00 78.50 192 GLN A O 1
ATOM 1564 N N . ALA A 1 193 ? -22.673 -2.303 8.239 1.00 83.25 193 ALA A N 1
ATOM 1565 C CA . ALA A 1 193 ? -22.801 -1.792 6.868 1.00 83.25 193 ALA A CA 1
ATOM 1566 C C . ALA A 1 193 ? -23.324 -0.340 6.775 1.00 83.25 193 ALA A C 1
ATOM 1568 O O . ALA A 1 193 ? -22.952 0.396 5.865 1.00 83.25 193 ALA A O 1
ATOM 1569 N N . ALA A 1 194 ? -24.129 0.124 7.738 1.00 73.12 194 ALA A N 1
ATOM 1570 C CA . ALA A 1 194 ? -24.586 1.517 7.786 1.00 73.12 194 ALA A CA 1
ATOM 1571 C C . ALA A 1 194 ? -23.434 2.536 7.922 1.00 73.12 194 ALA A C 1
ATOM 1573 O O . ALA A 1 194 ? -23.575 3.683 7.502 1.00 73.12 194 ALA A O 1
ATOM 1574 N N . GLN A 1 195 ? -22.284 2.128 8.470 1.00 71.31 195 GLN A N 1
ATOM 1575 C CA . GLN A 1 195 ? -21.107 2.984 8.642 1.00 71.31 195 GLN A CA 1
ATOM 1576 C C . GLN A 1 195 ? -20.320 3.192 7.339 1.00 71.31 195 GLN A C 1
ATOM 1578 O O . GLN A 1 195 ? -19.462 4.071 7.293 1.00 71.31 195 GLN A O 1
ATOM 1583 N N . ILE A 1 196 ? -20.651 2.474 6.255 1.00 77.00 196 ILE A N 1
ATOM 1584 C CA . ILE A 1 196 ? -20.028 2.650 4.930 1.00 77.00 196 ILE A CA 1
ATOM 1585 C C . ILE A 1 196 ? -20.136 4.108 4.449 1.00 77.00 196 ILE A C 1
ATOM 1587 O O . ILE A 1 196 ? -19.241 4.617 3.779 1.00 77.00 196 ILE A O 1
ATOM 1591 N N . ILE A 1 197 ? -21.193 4.827 4.843 1.00 71.94 197 ILE A N 1
ATOM 1592 C CA . ILE A 1 197 ? -21.379 6.244 4.496 1.00 71.94 197 ILE A CA 1
ATOM 1593 C C . ILE A 1 197 ? -20.281 7.166 5.055 1.00 71.94 197 ILE A C 1
ATOM 1595 O O . ILE A 1 197 ? -20.108 8.280 4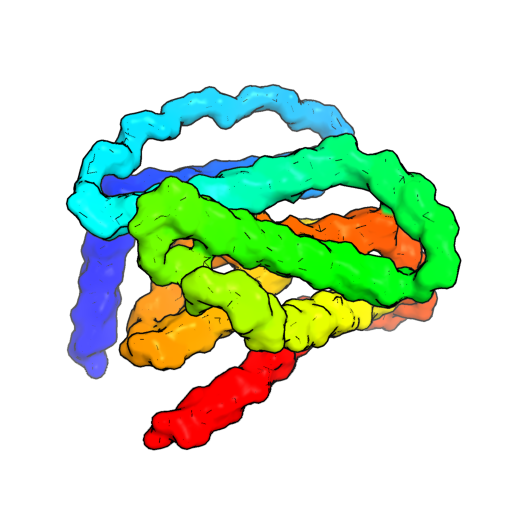.565 1.00 71.94 197 ILE A O 1
ATOM 1599 N N . LEU A 1 198 ? -19.531 6.709 6.064 1.00 71.06 198 LEU A N 1
ATOM 1600 C CA . LEU A 1 198 ? -18.415 7.439 6.666 1.00 71.06 198 LEU A CA 1
ATOM 1601 C C . LEU A 1 198 ? -17.078 7.158 5.967 1.00 71.06 198 LEU A C 1
ATOM 1603 O O . LEU A 1 198 ? -16.117 7.887 6.199 1.00 71.06 198 LEU A O 1
ATOM 1607 N N . LEU A 1 199 ? -17.006 6.160 5.079 1.00 72.31 199 LEU A N 1
ATOM 1608 C CA . LEU A 1 199 ? -15.776 5.789 4.375 1.00 72.31 199 LEU A CA 1
ATOM 1609 C C . LEU A 1 199 ? -15.119 6.945 3.601 1.00 72.31 199 LEU A C 1
ATOM 1611 O O . LEU A 1 199 ? -13.899 7.079 3.698 1.00 72.31 199 LEU A O 1
ATOM 1615 N N . PRO A 1 200 ? -15.856 7.845 2.916 1.00 75.81 200 PRO A N 1
ATOM 1616 C CA . PRO A 1 200 ? -15.232 8.982 2.239 1.00 75.81 200 PRO A CA 1
ATOM 1617 C C . PRO A 1 200 ? -14.430 9.903 3.171 1.00 75.81 200 PRO A C 1
ATOM 1619 O O . PRO A 1 200 ? -13.472 10.527 2.727 1.00 75.81 200 PRO A O 1
ATOM 1622 N N . LEU A 1 201 ? -14.792 9.983 4.458 1.00 66.50 201 LEU A N 1
ATOM 1623 C CA . LEU A 1 201 ? -14.073 10.800 5.440 1.00 66.50 201 LEU A CA 1
ATOM 1624 C C . LEU A 1 201 ? -12.724 10.197 5.827 1.00 66.50 201 LEU A C 1
ATOM 1626 O O . LEU A 1 201 ? -11.781 10.930 6.100 1.00 66.50 201 LEU A O 1
ATOM 1630 N N . ILE A 1 202 ? -12.635 8.870 5.869 1.00 71.31 202 ILE A N 1
ATOM 1631 C CA . ILE A 1 202 ? -11.410 8.160 6.250 1.00 71.31 202 ILE A CA 1
ATOM 1632 C C . ILE A 1 202 ? -10.580 7.730 5.037 1.00 71.31 202 ILE A C 1
ATOM 1634 O O . ILE A 1 202 ? -9.452 7.283 5.205 1.00 71.31 202 ILE A O 1
ATOM 1638 N N . PHE A 1 203 ? -11.091 7.919 3.815 1.00 78.88 203 PHE A N 1
ATOM 1639 C CA . PHE A 1 203 ? -10.394 7.596 2.569 1.00 78.88 203 PHE A CA 1
ATOM 1640 C C . PHE A 1 203 ? -8.948 8.115 2.516 1.00 78.88 203 PHE A C 1
ATOM 1642 O O . PHE A 1 203 ? -8.061 7.343 2.157 1.00 78.88 203 PHE A O 1
ATOM 1649 N N . PRO A 1 204 ? -8.639 9.354 2.935 1.00 79.75 204 PRO A N 1
ATOM 1650 C CA . PRO A 1 204 ? -7.253 9.811 2.887 1.00 79.75 204 PRO A CA 1
ATOM 1651 C C . PRO A 1 204 ? -6.311 9.112 3.865 1.00 79.75 204 PRO A C 1
ATOM 1653 O O . PRO A 1 204 ? -5.123 9.021 3.585 1.00 79.75 204 PRO A O 1
ATOM 1656 N N . ILE A 1 205 ? -6.818 8.569 4.976 1.00 79.31 205 ILE A N 1
ATOM 1657 C CA . ILE A 1 205 ? -6.003 7.727 5.862 1.00 79.31 205 ILE A CA 1
ATOM 1658 C C . ILE A 1 205 ? -5.554 6.476 5.100 1.00 79.31 205 ILE A C 1
ATOM 1660 O O . ILE A 1 205 ? -4.380 6.117 5.152 1.00 79.31 205 ILE A O 1
ATOM 1664 N N . PHE A 1 206 ? -6.461 5.865 4.334 1.00 83.00 206 PHE A N 1
ATOM 1665 C CA . PHE A 1 206 ? -6.129 4.723 3.485 1.00 83.00 206 PHE A CA 1
ATOM 1666 C C . PHE A 1 206 ? -5.113 5.086 2.398 1.00 83.00 206 PHE A C 1
ATOM 1668 O O . PHE A 1 206 ? -4.189 4.320 2.155 1.00 83.00 206 PHE A O 1
ATOM 1675 N N . VAL A 1 207 ? -5.217 6.268 1.783 1.00 86.25 207 VAL A N 1
ATOM 1676 C CA . VAL A 1 207 ? -4.205 6.733 0.816 1.00 86.25 207 VAL A CA 1
ATOM 1677 C C . VAL A 1 207 ? -2.822 6.816 1.474 1.00 86.25 207 VAL A C 1
ATOM 1679 O O . VAL A 1 207 ? -1.886 6.194 0.976 1.00 86.25 207 VAL A O 1
ATOM 1682 N N . ILE A 1 208 ? -2.715 7.483 2.629 1.00 82.56 208 ILE A N 1
ATOM 1683 C CA . ILE A 1 208 ? -1.444 7.689 3.343 1.00 82.56 208 ILE A CA 1
ATOM 1684 C C . ILE A 1 208 ? -0.796 6.365 3.748 1.00 82.56 208 ILE A C 1
ATOM 1686 O O . ILE A 1 208 ? 0.409 6.180 3.593 1.00 82.56 208 ILE A O 1
ATOM 1690 N N . VAL A 1 209 ? -1.581 5.446 4.308 1.00 86.12 209 VAL A N 1
ATOM 1691 C CA . VAL A 1 209 ? -1.056 4.181 4.828 1.00 86.12 209 VAL A CA 1
ATOM 1692 C C . VAL A 1 209 ? -0.627 3.264 3.679 1.00 86.12 209 VAL A C 1
ATOM 1694 O O . VAL A 1 209 ? 0.477 2.717 3.693 1.00 86.12 209 VAL A O 1
ATOM 1697 N N . TYR A 1 210 ? -1.451 3.150 2.637 1.00 85.69 210 TYR A N 1
ATOM 1698 C CA . TYR A 1 210 ? -1.249 2.163 1.572 1.00 85.69 210 TYR A CA 1
ATOM 1699 C C . TYR A 1 210 ? -0.363 2.677 0.439 1.00 85.69 210 TYR A C 1
ATOM 1701 O O . TYR A 1 210 ? 0.140 1.884 -0.365 1.00 85.69 210 TYR A O 1
ATOM 1709 N N . SER A 1 211 ? -0.066 3.978 0.404 1.00 86.94 211 SER A N 1
ATOM 1710 C CA . SER A 1 211 ? 0.947 4.525 -0.495 1.00 86.94 211 SER A CA 1
ATOM 1711 C C . SER A 1 211 ? 2.313 3.869 -0.265 1.00 86.94 211 SER A C 1
ATOM 1713 O O . SER A 1 211 ? 3.024 3.609 -1.237 1.00 86.94 211 SER A O 1
ATOM 1715 N N . TYR A 1 212 ? 2.649 3.465 0.966 1.00 90.69 212 TYR A N 1
ATOM 1716 C CA . TYR A 1 212 ? 3.903 2.761 1.266 1.00 90.69 212 TYR A CA 1
ATOM 1717 C C . TYR A 1 212 ? 3.997 1.355 0.653 1.00 90.69 212 TYR A C 1
ATOM 1719 O O . TYR A 1 212 ? 5.086 0.850 0.388 1.00 90.69 212 TYR A O 1
ATOM 1727 N N . MET A 1 213 ? 2.867 0.715 0.369 1.00 94.25 213 MET A N 1
ATOM 1728 C CA . MET A 1 213 ? 2.838 -0.587 -0.296 1.00 94.25 213 MET A CA 1
ATOM 1729 C C . MET A 1 213 ? 2.963 -0.459 -1.824 1.00 94.25 213 MET A C 1
ATOM 1731 O O . MET A 1 213 ? 3.452 -1.373 -2.485 1.00 94.25 213 MET A O 1
ATOM 1735 N N . ILE A 1 214 ? 2.535 0.666 -2.407 1.00 94.31 214 ILE A N 1
ATOM 1736 C CA . ILE A 1 214 ? 2.420 0.828 -3.868 1.00 94.31 214 ILE A CA 1
ATOM 1737 C C . ILE A 1 214 ? 3.514 1.721 -4.449 1.00 94.31 214 ILE A C 1
ATOM 1739 O O . ILE A 1 214 ? 4.079 1.414 -5.505 1.00 94.31 214 ILE A O 1
ATOM 1743 N N . LEU A 1 215 ? 3.825 2.839 -3.798 1.00 92.81 215 LEU A N 1
ATOM 1744 C CA . LEU A 1 215 ? 4.752 3.828 -4.335 1.00 92.81 215 LEU A CA 1
ATOM 1745 C C . LEU A 1 215 ? 6.199 3.335 -4.316 1.00 92.81 215 LEU A C 1
ATOM 1747 O O . LEU A 1 215 ? 6.843 3.459 -5.360 1.00 92.81 215 LEU A O 1
ATOM 1751 N N . PRO A 1 216 ? 6.724 2.721 -3.236 1.00 94.88 216 PRO A N 1
ATOM 1752 C CA . PRO A 1 216 ? 8.073 2.177 -3.247 1.00 94.88 216 PRO A CA 1
ATOM 1753 C C . PRO A 1 216 ? 8.352 1.197 -4.389 1.00 94.88 216 PRO A C 1
ATOM 1755 O O . PRO A 1 216 ? 9.249 1.490 -5.182 1.00 94.88 216 PRO A O 1
ATOM 1758 N N . PRO A 1 217 ? 7.600 0.093 -4.584 1.00 96.69 217 PRO A N 1
ATOM 1759 C CA . PRO A 1 217 ? 7.888 -0.814 -5.694 1.00 96.69 217 PRO A CA 1
ATOM 1760 C C . PRO A 1 217 ? 7.751 -0.128 -7.060 1.00 96.69 217 PRO A C 1
ATOM 1762 O O . PRO A 1 217 ? 8.547 -0.408 -7.957 1.00 96.69 217 PRO A O 1
ATOM 1765 N N . THR A 1 218 ? 6.816 0.819 -7.212 1.00 95.00 218 THR A N 1
ATOM 1766 C CA . THR A 1 218 ? 6.651 1.601 -8.449 1.00 95.00 218 THR A CA 1
ATOM 1767 C C . THR A 1 218 ? 7.857 2.485 -8.736 1.00 95.00 218 THR A C 1
ATOM 1769 O O . THR A 1 218 ? 8.366 2.482 -9.852 1.00 95.00 218 THR A O 1
ATOM 1772 N N . ILE A 1 219 ? 8.338 3.235 -7.746 1.00 93.62 219 ILE A N 1
ATOM 1773 C CA . ILE A 1 219 ? 9.480 4.145 -7.893 1.00 93.62 219 ILE A CA 1
ATOM 1774 C C . ILE A 1 219 ? 10.760 3.352 -8.163 1.00 93.62 219 ILE A C 1
ATOM 1776 O O . ILE A 1 219 ? 11.549 3.723 -9.031 1.00 93.62 219 ILE A O 1
ATOM 1780 N N . LEU A 1 220 ? 10.960 2.245 -7.447 1.00 95.38 220 LEU A N 1
ATOM 1781 C CA . LEU A 1 220 ? 12.176 1.437 -7.550 1.00 95.38 220 LEU A CA 1
ATOM 1782 C C . LEU A 1 220 ? 12.281 0.677 -8.877 1.00 95.38 220 LEU A C 1
ATOM 1784 O O . LEU A 1 220 ? 13.387 0.304 -9.255 1.00 95.38 220 LEU A O 1
ATOM 1788 N N . THR A 1 221 ? 11.162 0.461 -9.575 1.00 95.00 221 THR A N 1
ATOM 1789 C CA . THR A 1 221 ? 11.105 -0.250 -10.868 1.00 95.00 221 THR A CA 1
ATOM 1790 C C . THR A 1 221 ? 10.547 0.618 -12.002 1.00 95.00 221 THR A C 1
ATOM 1792 O O . THR A 1 221 ? 10.065 0.115 -13.020 1.00 95.00 221 THR A O 1
ATOM 1795 N N . ARG A 1 222 ? 10.571 1.947 -11.824 1.00 92.31 222 ARG A N 1
ATOM 1796 C CA . ARG A 1 222 ? 9.916 2.901 -12.729 1.00 92.31 222 ARG A CA 1
ATOM 1797 C C . ARG A 1 222 ? 10.439 2.799 -14.158 1.00 92.31 222 ARG A C 1
ATOM 1799 O O . ARG A 1 222 ? 9.643 2.805 -15.090 1.00 92.31 222 ARG A O 1
ATOM 1806 N N . ASN A 1 223 ? 11.752 2.657 -14.315 1.00 91.88 223 ASN A N 1
ATOM 1807 C CA . ASN A 1 223 ? 12.386 2.546 -15.626 1.00 91.88 223 ASN A CA 1
ATOM 1808 C C . ASN A 1 223 ? 11.904 1.288 -16.357 1.00 91.88 223 ASN A C 1
ATOM 1810 O O . ASN A 1 223 ? 11.544 1.348 -17.527 1.00 91.88 223 ASN A O 1
ATOM 1814 N N . GLU A 1 224 ? 11.842 0.151 -15.664 1.00 92.94 224 GLU A N 1
ATOM 1815 C CA . GLU A 1 224 ? 11.360 -1.106 -16.232 1.00 92.94 224 GLU A CA 1
ATOM 1816 C C . GLU A 1 224 ? 9.876 -1.034 -16.616 1.00 92.94 224 GLU A C 1
ATOM 1818 O O . GLU A 1 224 ? 9.478 -1.592 -17.639 1.00 92.94 224 GLU A O 1
ATOM 1823 N N . ILE A 1 225 ? 9.065 -0.321 -15.828 1.00 92.19 225 ILE A N 1
ATOM 1824 C CA . ILE A 1 225 ? 7.655 -0.054 -16.136 1.00 92.19 225 ILE A CA 1
ATOM 1825 C C . ILE A 1 225 ? 7.525 0.803 -17.403 1.00 92.19 225 ILE A C 1
ATOM 1827 O O . ILE A 1 225 ? 6.756 0.463 -18.300 1.00 92.19 225 ILE A O 1
ATOM 1831 N N . GLU A 1 226 ? 8.283 1.894 -17.503 1.00 90.69 226 GLU A N 1
ATOM 1832 C CA . GLU A 1 226 ? 8.252 2.796 -18.660 1.00 90.69 226 GLU A CA 1
ATOM 1833 C C . GLU A 1 226 ? 8.740 2.106 -19.941 1.00 90.69 226 GLU A C 1
ATOM 1835 O O . GLU A 1 226 ? 8.125 2.268 -20.996 1.00 90.69 226 GLU A O 1
ATOM 1840 N N . MET A 1 227 ? 9.770 1.259 -19.843 1.00 90.38 227 MET A N 1
ATOM 1841 C CA . MET A 1 227 ? 10.231 0.422 -20.956 1.00 90.38 227 MET A CA 1
ATOM 1842 C C . MET A 1 227 ? 9.184 -0.609 -21.394 1.00 90.38 227 MET A C 1
ATOM 1844 O O . MET A 1 227 ? 9.072 -0.891 -22.581 1.00 90.38 227 MET A O 1
ATOM 1848 N N . ALA A 1 228 ? 8.408 -1.178 -20.468 1.00 88.62 228 ALA A N 1
ATOM 1849 C CA . ALA A 1 228 ? 7.317 -2.086 -20.822 1.00 88.62 228 ALA A CA 1
ATOM 1850 C C . ALA A 1 228 ? 6.148 -1.344 -21.495 1.00 88.62 228 ALA A C 1
ATOM 1852 O O . ALA A 1 228 ? 5.570 -1.839 -22.463 1.00 88.62 228 ALA A O 1
ATOM 1853 N N . ASN A 1 229 ? 5.828 -0.136 -21.021 1.00 85.81 229 ASN A N 1
ATOM 1854 C CA . ASN A 1 229 ? 4.741 0.683 -21.558 1.00 85.81 229 ASN A CA 1
ATOM 1855 C C . ASN A 1 229 ? 5.025 1.220 -22.966 1.00 85.81 229 ASN A C 1
ATOM 1857 O O . ASN A 1 229 ? 4.098 1.320 -23.769 1.00 85.81 229 ASN A O 1
ATOM 1861 N N . SER A 1 230 ? 6.282 1.526 -23.302 1.00 82.56 230 SER A N 1
ATOM 1862 C CA . SER A 1 230 ? 6.649 2.031 -24.636 1.00 82.56 230 SER A CA 1
ATOM 1863 C C . SER A 1 230 ? 6.404 1.021 -25.766 1.00 82.56 230 SER A C 1
ATOM 1865 O O . SER A 1 230 ? 6.281 1.406 -26.924 1.00 82.56 230 SER A O 1
ATOM 1867 N N . VAL A 1 231 ? 6.237 -0.266 -25.446 1.00 78.94 231 VAL A N 1
ATOM 1868 C CA . VAL A 1 231 ? 5.841 -1.321 -26.399 1.00 78.94 231 VAL A CA 1
ATOM 1869 C C . VAL A 1 231 ? 4.337 -1.260 -26.7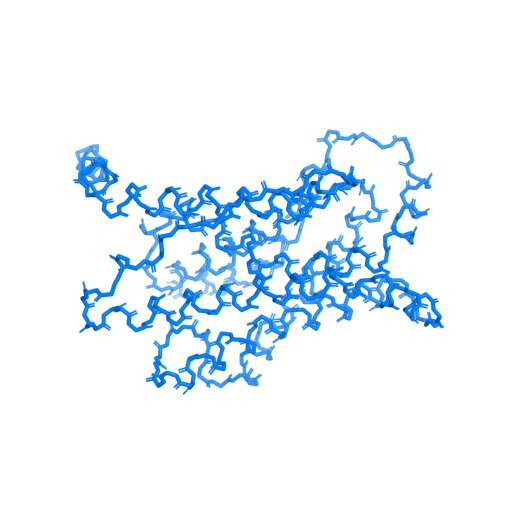33 1.00 78.94 231 VAL A C 1
ATOM 1871 O O . VAL A 1 231 ? 3.846 -1.964 -27.615 1.00 78.94 231 VAL A O 1
ATOM 1874 N N . HIS A 1 232 ? 3.562 -0.436 -26.025 1.00 71.44 232 HIS A N 1
ATOM 1875 C CA . HIS A 1 232 ? 2.098 -0.433 -26.054 1.00 71.44 232 HIS A CA 1
ATOM 1876 C C . HIS A 1 232 ? 1.481 0.941 -26.368 1.00 71.44 232 HIS A C 1
ATOM 1878 O O . HIS A 1 232 ? 0.337 1.190 -25.987 1.00 71.44 232 HIS A O 1
ATOM 1884 N N . LEU A 1 233 ? 2.217 1.797 -27.086 1.00 63.66 233 LEU A N 1
ATOM 1885 C CA . LEU A 1 233 ? 1.883 3.205 -27.362 1.00 63.66 233 LEU A CA 1
ATOM 1886 C C . LEU A 1 233 ? 0.524 3.443 -28.058 1.00 63.66 233 LEU A C 1
ATOM 1888 O O . LEU A 1 233 ? -0.038 4.518 -27.898 1.00 63.66 233 LEU A O 1
ATOM 1892 N N . ASP A 1 234 ? -0.050 2.446 -28.739 1.00 59.31 234 ASP A N 1
ATOM 1893 C CA . ASP A 1 234 ? -1.312 2.591 -29.494 1.00 59.31 234 ASP A CA 1
ATOM 1894 C C . ASP A 1 234 ? -2.587 2.273 -28.685 1.00 59.31 234 ASP A C 1
ATOM 1896 O O . ASP A 1 234 ? -3.655 2.008 -29.247 1.00 59.31 234 ASP A O 1
ATOM 1900 N N . ARG A 1 235 ? -2.511 2.209 -27.350 1.00 66.94 235 ARG A N 1
ATOM 1901 C CA . ARG A 1 235 ? -3.656 1.791 -26.528 1.00 66.94 235 ARG A CA 1
ATOM 1902 C C . ARG A 1 235 ? -4.571 2.946 -26.149 1.00 66.94 235 ARG A C 1
ATOM 1904 O O . ARG A 1 235 ? -4.152 4.000 -25.701 1.00 66.94 235 ARG A O 1
ATOM 1911 N N . GLU A 1 236 ? -5.863 2.666 -26.256 1.00 70.62 236 GLU A N 1
ATOM 1912 C CA . GLU A 1 236 ? -6.938 3.576 -25.886 1.00 70.62 236 GLU A CA 1
ATOM 1913 C C . GLU A 1 236 ? -6.939 3.852 -24.366 1.00 70.62 236 GLU A C 1
ATOM 1915 O O . GLU A 1 236 ? -7.271 2.977 -23.553 1.00 70.62 236 GLU A O 1
ATOM 1920 N N . ASP A 1 237 ? -6.603 5.085 -23.982 1.00 74.19 237 ASP A N 1
ATOM 1921 C CA . ASP A 1 237 ? -6.579 5.547 -22.584 1.00 74.19 237 ASP A CA 1
ATOM 1922 C C . ASP A 1 237 ? -7.956 5.495 -21.902 1.00 74.19 237 ASP A C 1
ATOM 1924 O O . ASP A 1 237 ? -8.049 5.462 -20.673 1.00 74.19 237 ASP A O 1
ATOM 1928 N N . SER A 1 238 ? -9.043 5.388 -22.675 1.00 78.31 238 SER A N 1
ATOM 1929 C CA . SER A 1 238 ? -10.422 5.325 -22.169 1.00 78.31 238 SER A CA 1
ATOM 1930 C C . SER A 1 238 ? -10.667 4.165 -21.193 1.00 78.31 238 SER A C 1
ATOM 1932 O O . SER A 1 238 ? -11.568 4.222 -20.351 1.00 78.31 238 SER A O 1
ATOM 1934 N N . LYS A 1 239 ? -9.852 3.103 -21.259 1.00 86.19 239 LYS A N 1
ATOM 1935 C CA . LYS A 1 239 ? -9.967 1.926 -20.382 1.00 86.19 239 LYS A CA 1
ATOM 1936 C C . LYS A 1 239 ? -9.023 1.971 -19.179 1.00 86.19 239 LYS A C 1
ATOM 1938 O O . LYS A 1 239 ? -9.194 1.154 -18.275 1.00 86.19 239 LYS A O 1
ATOM 1943 N N . LYS A 1 240 ? -8.090 2.927 -19.110 1.00 89.19 240 LYS A N 1
ATOM 1944 C CA . LYS A 1 240 ? -7.058 3.033 -18.062 1.00 89.19 240 LYS A CA 1
ATOM 1945 C C . LYS A 1 240 ? -7.638 2.931 -16.649 1.00 89.19 240 LYS A C 1
ATOM 1947 O O . LYS A 1 240 ? -7.204 2.093 -15.864 1.00 89.19 240 LYS A O 1
ATOM 1952 N N . PHE A 1 241 ? -8.658 3.723 -16.324 1.00 88.69 241 PHE A N 1
ATOM 1953 C CA . PHE A 1 241 ? -9.243 3.720 -14.977 1.00 88.69 241 PHE A CA 1
ATOM 1954 C C . PHE A 1 241 ? -10.029 2.444 -14.661 1.00 88.69 241 PHE A C 1
ATOM 1956 O O . PHE A 1 241 ? -10.008 1.982 -13.525 1.00 88.69 241 PHE A O 1
ATOM 1963 N N . LYS A 1 242 ? -10.652 1.815 -15.667 1.00 90.88 242 LYS A N 1
ATOM 1964 C CA . LYS A 1 242 ? -11.339 0.524 -15.490 1.00 90.88 242 LYS A CA 1
ATOM 1965 C C . LYS A 1 242 ? -10.348 -0.583 -15.138 1.00 90.88 242 LYS A C 1
ATOM 1967 O O . LYS A 1 242 ? -10.594 -1.349 -14.215 1.00 90.88 242 LYS A O 1
ATOM 1972 N N . TYR A 1 243 ? -9.213 -0.636 -15.838 1.00 91.12 243 TYR A N 1
ATOM 1973 C CA . TYR A 1 243 ? -8.133 -1.567 -15.502 1.00 91.12 243 TYR A CA 1
ATOM 1974 C C . TYR A 1 243 ? -7.452 -1.212 -14.182 1.00 91.12 243 TYR A C 1
ATOM 1976 O O . TYR A 1 243 ? -7.022 -2.114 -13.476 1.00 91.12 243 TYR A O 1
ATOM 1984 N N . GLY A 1 244 ? -7.428 0.067 -13.809 1.00 91.69 244 GLY A N 1
ATOM 1985 C CA . GLY A 1 244 ? -6.992 0.506 -12.488 1.00 91.69 244 GLY A CA 1
ATOM 1986 C C . GLY A 1 244 ? -7.763 -0.164 -11.351 1.00 91.69 244 GLY A C 1
ATOM 1987 O O . GLY A 1 244 ? -7.196 -0.429 -10.314 1.00 91.69 244 GLY A O 1
ATOM 1988 N N . LEU A 1 245 ? -9.024 -0.550 -11.548 1.00 94.81 245 LEU A N 1
ATOM 1989 C CA . LEU A 1 245 ? -9.805 -1.245 -10.518 1.00 94.81 245 LEU A CA 1
ATOM 1990 C C . LEU A 1 245 ? -9.605 -2.769 -10.503 1.00 94.81 245 LEU A C 1
ATOM 1992 O O . LEU A 1 245 ? -10.170 -3.447 -9.649 1.00 94.81 245 LEU A O 1
ATOM 1996 N N . LEU A 1 246 ? -8.802 -3.328 -11.415 1.00 94.44 246 LEU A N 1
ATOM 1997 C CA . LEU A 1 246 ? -8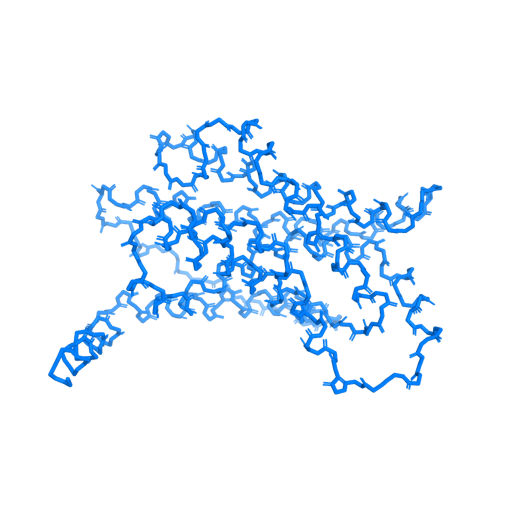.576 -4.773 -11.526 1.00 94.44 246 LEU A CA 1
ATOM 1998 C C . LEU A 1 246 ? -8.106 -5.431 -10.215 1.00 94.44 246 LEU A C 1
ATOM 2000 O O . LEU A 1 246 ? -8.564 -6.541 -9.940 1.00 94.44 246 LEU A O 1
ATOM 2004 N N . PRO A 1 247 ? -7.253 -4.803 -9.381 1.00 94.69 247 PRO A N 1
ATOM 2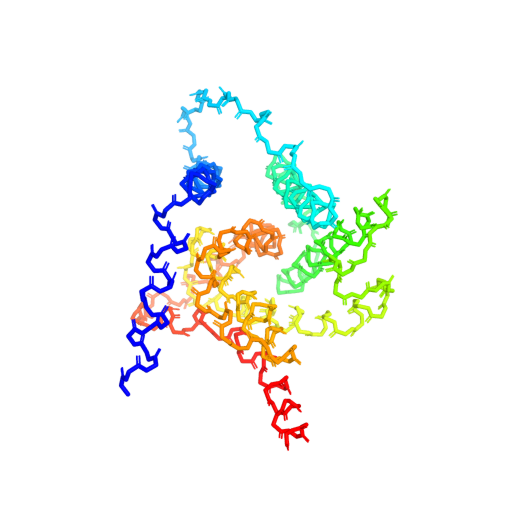005 C CA . PRO A 1 247 ? -6.833 -5.416 -8.124 1.00 94.69 247 PRO A CA 1
ATOM 2006 C C . PRO A 1 247 ? -7.977 -5.706 -7.139 1.00 94.69 247 PRO A C 1
ATOM 2008 O O . PRO A 1 247 ? -7.849 -6.623 -6.330 1.00 94.69 247 PRO A O 1
ATOM 2011 N N . LEU A 1 248 ? -9.136 -5.044 -7.274 1.00 94.12 248 LEU A N 1
ATOM 2012 C CA . LEU A 1 248 ? -10.337 -5.344 -6.481 1.00 94.12 248 LEU A CA 1
ATOM 2013 C C . LEU A 1 248 ? -10.909 -6.744 -6.743 1.00 94.12 248 LEU A C 1
ATOM 2015 O O . LEU A 1 248 ? -11.618 -7.275 -5.895 1.00 94.12 248 LEU A O 1
ATOM 2019 N N . ILE A 1 249 ? -10.575 -7.390 -7.868 1.00 92.56 249 ILE A N 1
ATOM 2020 C CA . ILE A 1 249 ? -10.932 -8.800 -8.120 1.00 92.56 249 ILE A CA 1
ATOM 2021 C C . ILE A 1 249 ? -10.377 -9.706 -7.016 1.00 92.56 249 ILE A C 1
ATOM 2023 O O . ILE A 1 249 ? -10.979 -10.730 -6.696 1.00 92.56 249 ILE A O 1
ATOM 2027 N N . GLY A 1 250 ? -9.277 -9.303 -6.376 1.00 87.88 250 GLY A N 1
ATOM 2028 C CA . GLY A 1 250 ? -8.720 -10.026 -5.245 1.00 87.88 250 GLY A CA 1
ATOM 2029 C C . GLY A 1 250 ? -9.651 -10.136 -4.036 1.00 87.88 250 GLY A C 1
ATOM 2030 O O . GLY A 1 250 ? -9.455 -11.012 -3.200 1.00 87.88 250 GLY A O 1
ATOM 2031 N N . LEU A 1 251 ? -10.690 -9.300 -3.961 1.00 89.81 251 LEU A N 1
ATOM 2032 C CA . LEU A 1 251 ? -11.694 -9.317 -2.899 1.00 89.81 251 LEU A CA 1
ATOM 2033 C C . LEU A 1 251 ? -12.815 -10.346 -3.124 1.00 89.81 251 LEU A C 1
ATOM 2035 O O . LEU A 1 251 ? -13.571 -10.637 -2.200 1.00 89.81 251 LEU A O 1
ATOM 2039 N N . ILE A 1 252 ? -12.923 -10.935 -4.322 1.00 90.50 252 ILE A N 1
ATOM 2040 C CA . ILE A 1 252 ? -13.985 -11.895 -4.667 1.00 90.50 252 ILE A CA 1
ATOM 2041 C C . ILE A 1 252 ? -14.071 -13.083 -3.688 1.00 90.50 252 ILE A C 1
ATOM 2043 O O . ILE A 1 252 ? -15.186 -13.390 -3.263 1.00 90.50 252 ILE A O 1
ATOM 2047 N N . PRO A 1 253 ? -12.965 -13.741 -3.275 1.00 87.94 253 PRO A N 1
ATOM 2048 C CA . PRO A 1 253 ? -13.037 -14.844 -2.315 1.00 87.94 253 PRO A CA 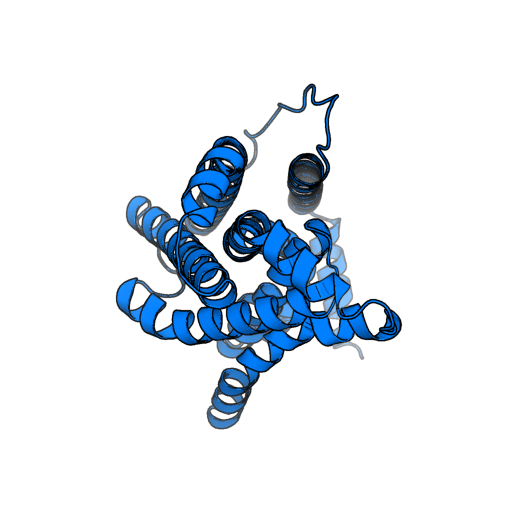1
ATOM 2049 C C . PRO A 1 253 ? -13.702 -14.449 -0.991 1.00 87.94 253 PRO A C 1
ATOM 2051 O O . PRO A 1 253 ? -14.488 -15.219 -0.446 1.00 87.94 253 PRO A O 1
ATOM 2054 N N . TYR A 1 254 ? -13.453 -13.229 -0.508 1.00 85.62 254 TYR A N 1
ATOM 2055 C CA . TYR A 1 254 ? -14.052 -12.715 0.723 1.00 85.62 254 TYR A CA 1
ATOM 2056 C C . TYR A 1 254 ? -15.551 -12.450 0.555 1.00 85.62 254 TYR A C 1
ATOM 2058 O O . TYR A 1 254 ? -16.334 -12.775 1.440 1.00 85.62 254 TYR A O 1
ATOM 2066 N N . ILE A 1 255 ? -15.980 -11.946 -0.606 1.00 87.75 255 ILE A N 1
ATOM 2067 C CA . ILE A 1 255 ? -17.409 -11.779 -0.911 1.00 87.75 255 ILE A CA 1
ATOM 2068 C C . ILE A 1 255 ? -18.125 -13.138 -0.910 1.00 87.75 255 ILE A C 1
ATOM 2070 O O . ILE A 1 255 ? -19.208 -13.257 -0.340 1.00 87.75 255 ILE A O 1
ATOM 2074 N N . PHE A 1 256 ? -17.522 -14.177 -1.496 1.00 88.69 256 PHE A N 1
ATOM 2075 C CA . PHE A 1 256 ? -18.089 -15.528 -1.456 1.00 88.69 256 PHE A CA 1
ATOM 2076 C C . PHE A 1 256 ? -18.171 -16.083 -0.033 1.00 88.69 256 PHE A C 1
ATOM 2078 O O . PHE A 1 256 ? -19.210 -16.621 0.339 1.00 88.69 256 PHE A O 1
ATOM 2085 N N . LEU A 1 257 ? -17.116 -15.924 0.772 1.00 84.75 257 LEU A N 1
ATOM 2086 C CA . LEU A 1 257 ? -17.131 -16.327 2.181 1.00 84.75 257 LEU A CA 1
ATOM 2087 C C . LEU A 1 257 ? -18.246 -15.622 2.957 1.00 84.75 257 LEU A C 1
ATOM 2089 O O . LEU A 1 257 ? -18.965 -16.276 3.703 1.00 84.75 257 LEU A O 1
ATOM 2093 N N . PHE A 1 258 ? -18.436 -14.321 2.737 1.00 81.94 258 PHE A N 1
ATOM 2094 C CA . PHE A 1 258 ? -19.521 -13.563 3.355 1.00 81.94 258 PHE A CA 1
ATOM 2095 C C . PHE A 1 258 ? -20.903 -14.122 2.995 1.00 81.94 258 PHE A C 1
ATOM 2097 O O . PHE A 1 258 ? -21.725 -14.326 3.881 1.00 81.94 258 PHE A O 1
ATOM 2104 N N . ILE A 1 259 ? -21.145 -14.417 1.713 1.00 87.75 259 ILE A N 1
ATOM 2105 C CA . ILE A 1 259 ? -22.418 -14.994 1.249 1.00 87.75 259 ILE A CA 1
ATOM 2106 C C . ILE A 1 259 ? -22.674 -16.365 1.884 1.00 87.75 259 ILE A C 1
ATOM 2108 O O . ILE A 1 259 ? -23.811 -16.663 2.217 1.00 87.75 259 ILE A O 1
ATOM 2112 N N . LEU A 1 260 ? -21.638 -17.188 2.069 1.00 87.38 260 LEU A N 1
ATOM 2113 C CA . LEU A 1 260 ? -21.765 -18.504 2.707 1.00 87.38 260 LEU A CA 1
ATOM 2114 C C . LEU A 1 260 ? -22.050 -18.431 4.216 1.00 87.38 260 LEU A C 1
ATOM 2116 O O . LEU A 1 260 ? -22.479 -19.426 4.794 1.00 87.38 260 LEU A O 1
ATOM 2120 N N . MET A 1 261 ? -21.764 -17.296 4.858 1.00 80.31 261 MET A N 1
ATOM 2121 C CA . MET A 1 261 ? -21.997 -17.085 6.289 1.00 80.31 261 MET A CA 1
ATOM 2122 C C . MET A 1 261 ? -23.394 -16.532 6.612 1.00 80.31 261 MET A C 1
ATOM 2124 O O . MET A 1 261 ? -23.767 -16.537 7.786 1.00 80.31 261 MET A O 1
ATOM 2128 N N . ILE A 1 262 ? -24.131 -16.035 5.610 1.00 80.62 262 ILE A N 1
ATOM 2129 C CA . ILE A 1 262 ? -25.515 -15.538 5.730 1.00 80.62 262 ILE A CA 1
ATOM 2130 C C . ILE A 1 262 ? -26.496 -16.681 5.479 1.00 80.62 262 ILE A C 1
ATOM 2132 O O . ILE A 1 262 ? -27.465 -16.785 6.264 1.00 80.62 262 ILE A O 1
#

pLDDT: mean 77.83, std 19.8, range [26.36, 97.94]

Foldseek 3Di:
DVVVVVVVVVVCCVCPVDPVNVVLVVVLVVLVVVVCCLQVPDDDDDDDDDDDDDDDPDDPDVVLLVVLLVVLLVVLLVVVVVCSVCVVVLLVVVVPDPDDLLVLQLVQLLVLVLVSLCSQQVSCVVSVHPDSHPDVDSVVSCVVCSVLSSLLSSLLLVLLLADPDRLVLQLLLQLVLCCVVCNQLVCVVVVNNVCNVCSVSCSSSSSSSRSSSGVSSCSSSVVVSVVSHVVNVPDDCVCSVVSSCVSNVSCVVSVVVSVVVD

Radius of gyration: 19.82 Å; chains: 1; bounding box: 61×45×57 Å

Sequence (262 aa):
MSSIRESLSTLKNVFFSTWKMKIFSLWLIIAVFLEVLIIGASRNEIFIGFVNFNFVIKEIKNQTNQLVVFISVILCAISMLIFWLIREKLTKSIVKWEKKPSTKFILFGSLGALWVEFIFWLVEKLFGTEGVAASPNLIVDWLATMPWYIMMIALIWKINTRYTYSLVELALFGGIYELCADGVLGLVFKGQAAQIILLPLIFPIFVIVYSYMILPPTILTRNEIEMANSVHLDREDSKKFKYGLLPLIGLIPYIFLFILMI

Secondary structure (DSSP, 8-state):
-HHHHHHHHHHHHHHHS-HHHHHHHHHHHHHHHHHHHHHH--SS----------S----TTTHHHHHHHHHHHHHHHHHHHHHHHHHHHHHHHHHT--S-HHHHHHHHHHHHHHHHHHHHHHHHHHHT-SSSSS-S-HHHHHHHHHHHHHHHHHHHHHHHTTS---HHHHHHHHHHHHIIIIIIIHHHHTT-GGGGGGHHHHHHHHHHHHHHHHHHHHHHTHHHHHHHHGGGTT--GGGHHHHHTGGGGGGHHHHHHHHHH-